Protein AF-A0A8K0RRF6-F1 (afdb_monomer)

Secondary structure (DSSP, 8-state):
---PPPHHHHHHHHHHHHHHHHHHHHHTHHHHHHHHHHHH-TT--EEEE-S-TT-BTTB-SS--HHHHTSPTT----TTSS------B--TTTT-TTS-SS--PBSSHHHHHHHHHHHH--S----EEEE------SS---SS--SS--HHHHHHHHHHTSTT--EEEEE--HHHHHHHHHHHHHHHHHHHHHHHSS--EEEEEEEETTEEEEEEEE-

Radius of gyration: 18.93 Å; Cα contacts (8 Å, |Δi|>4): 267; chains: 1; bounding box: 54×38×49 Å

Sequence (218 aa):
MKQEMSWEESYAYYYDLAQQQRSVISSNADVIAFSYALVHFPFLSKITISSKAHGRLFVPLYHTPMIRAFPTGFVYPGSVHVLQDQKAQFLWKGDKNGPRKKYTIQRRGLCAALRMLAKHGDHKVSEFIIEDYEKFDRDWMLVDVKTPGHTRDDLATLIKRPDFHTLTLKVDRKGYKWGEGKVLVEMRELFCAIFGLPRTWSFRFWTDDRNKNIQWTC

Organism: NCBI:txid61284

Foldseek 3Di:
DFDADDPVRLVVVLVVVVVVVVVCVVVVVVLVVLLVCQQVVQPPAEDEDDPQQCPDFVDGPNPDPVVVPDDTNRGHPPPPDDPPQPFDQPLQPPPPPGDPDGDGDGPVVLQSNLSSLLPDPRGNHQEYEYADDDPDDDDDDPDPCVDDDDSNVSVLSNCPDPSHAYYEYEDEPVCVVPPPVPNVVSVVVSVCVSPVAWDWHFYWYHYPPDTDRDIDTD

pLDDT: mean 73.53, std 16.6, range [38.34, 94.56]

Solvent-accessible surface area (backbone atoms only — not comparable to full-atom values): 12946 Å² total; per-residue (Å²): 131,84,65,65,48,50,70,66,58,20,50,54,56,48,51,53,52,54,52,51,52,51,52,34,60,77,70,39,48,60,57,52,53,50,53,50,44,45,66,73,37,77,81,46,33,69,48,75,47,63,84,53,37,63,57,44,93,99,45,51,69,44,84,41,77,68,65,69,66,54,62,77,47,59,55,78,78,78,80,81,65,69,86,70,60,61,69,47,57,57,97,43,53,83,42,95,89,32,61,92,58,85,50,75,33,66,61,49,70,59,47,48,52,35,45,45,56,44,70,46,80,72,54,55,58,24,35,43,34,39,58,53,69,79,95,66,79,96,76,85,52,101,60,62,70,83,54,93,43,71,62,40,53,20,43,52,48,42,61,68,37,88,74,34,59,35,52,32,49,33,47,54,64,80,55,50,82,80,36,56,71,57,58,50,49,52,52,47,51,49,52,40,69,74,57,77,55,72,50,83,39,50,40,37,44,40,40,91,86,50,88,47,78,50,73,45,71,73

Nearest PDB structures (foldseek):
  4iqe-assembly1_B  TM=4.676E-01  e=3.740E-01  Bacillus anthracis
  6rfq-assembly1_E  TM=4.127E-01  e=3.413E+00  Yarrowia lipolytica

Mean predicted aligned error: 10.11 Å

Structure (mmCIF, N/CA/C/O backbone):
data_AF-A0A8K0RRF6-F1
#
_entry.id   AF-A0A8K0RRF6-F1
#
loop_
_atom_site.group_PDB
_atom_site.id
_atom_site.type_symbol
_atom_site.label_atom_id
_atom_site.label_alt_id
_atom_site.label_comp_id
_atom_site.label_asym_id
_atom_site.label_entity_id
_atom_site.label_seq_id
_atom_site.pdbx_PDB_ins_code
_atom_site.Cartn_x
_atom_site.Cartn_y
_atom_site.Cartn_z
_atom_site.occupancy
_atom_site.B_iso_or_equiv
_atom_site.auth_seq_id
_atom_site.auth_comp_id
_atom_site.auth_asym_id
_atom_site.auth_atom_id
_atom_site.pdbx_PDB_model_num
ATOM 1 N N . MET A 1 1 ? 30.384 -13.660 -14.569 1.00 45.91 1 MET A N 1
ATOM 2 C CA . MET A 1 1 ? 29.957 -12.250 -14.704 1.00 45.91 1 MET A CA 1
ATOM 3 C C . MET A 1 1 ? 28.461 -12.237 -14.953 1.00 45.91 1 MET A C 1
ATOM 5 O O . MET A 1 1 ? 28.032 -12.936 -15.860 1.00 45.91 1 MET A O 1
ATOM 9 N N . LYS A 1 2 ? 27.661 -11.535 -14.138 1.00 54.81 2 LYS A N 1
ATOM 10 C CA . LYS A 1 2 ? 26.260 -11.272 -14.504 1.00 54.81 2 LYS A CA 1
ATOM 11 C C . LYS A 1 2 ? 26.301 -10.252 -15.635 1.00 54.81 2 LYS A C 1
ATOM 13 O O . LYS A 1 2 ? 26.905 -9.203 -15.457 1.00 54.81 2 LYS A O 1
ATOM 18 N N . GLN A 1 3 ? 25.765 -10.615 -16.793 1.00 61.56 3 GLN A N 1
ATOM 19 C CA . GLN A 1 3 ? 25.649 -9.707 -17.924 1.00 61.56 3 GLN A CA 1
ATOM 20 C C . GLN A 1 3 ? 24.724 -8.563 -17.497 1.00 61.56 3 GLN A C 1
ATOM 22 O O . GLN A 1 3 ? 23.583 -8.804 -17.105 1.00 61.56 3 GLN A O 1
ATOM 27 N N . GLU A 1 4 ? 25.262 -7.349 -17.445 1.00 73.88 4 GLU A N 1
ATOM 28 C CA . GLU A 1 4 ? 24.482 -6.145 -17.170 1.00 73.88 4 GLU A CA 1
ATOM 29 C C . GLU A 1 4 ? 23.699 -5.796 -18.438 1.00 73.88 4 GLU A C 1
ATOM 31 O O . GLU A 1 4 ? 24.267 -5.823 -19.531 1.00 73.88 4 GLU A O 1
ATOM 36 N N . MET A 1 5 ? 22.396 -5.524 -18.303 1.00 87.56 5 MET A N 1
ATOM 37 C CA . MET A 1 5 ? 21.615 -4.987 -19.419 1.00 87.56 5 MET A CA 1
ATOM 38 C C . MET A 1 5 ? 22.142 -3.596 -19.751 1.00 87.56 5 MET A C 1
ATOM 40 O O . MET A 1 5 ? 22.464 -2.824 -18.841 1.00 87.56 5 MET A O 1
ATOM 44 N N . SER A 1 6 ? 22.184 -3.246 -21.035 1.00 89.69 6 SER A N 1
ATOM 45 C CA . SER A 1 6 ? 22.529 -1.884 -21.430 1.00 89.69 6 SER A CA 1
ATOM 46 C C . SER A 1 6 ? 21.493 -0.886 -20.891 1.00 89.69 6 SER A C 1
ATOM 48 O O . SER A 1 6 ? 20.377 -1.245 -20.485 1.00 89.69 6 SER A O 1
ATOM 50 N N . TRP A 1 7 ? 21.857 0.397 -20.876 1.00 86.94 7 TRP A N 1
ATOM 51 C CA . TRP A 1 7 ? 20.917 1.456 -20.518 1.00 86.94 7 TRP A CA 1
ATOM 52 C C . TRP A 1 7 ? 19.717 1.481 -21.473 1.00 86.94 7 TRP A C 1
ATOM 54 O O . TRP A 1 7 ? 18.582 1.606 -21.024 1.00 86.94 7 TRP A O 1
ATOM 64 N N . GLU A 1 8 ? 19.954 1.310 -22.772 1.00 89.81 8 GLU A N 1
ATOM 65 C CA . GLU A 1 8 ? 18.930 1.285 -23.817 1.00 89.81 8 GLU A CA 1
ATOM 66 C C . GLU A 1 8 ? 17.977 0.101 -23.634 1.00 89.81 8 GLU A C 1
ATOM 68 O O . GLU A 1 8 ? 16.760 0.282 -23.675 1.00 89.81 8 GLU A O 1
ATOM 73 N N . GLU A 1 9 ? 18.515 -1.093 -23.367 1.00 91.75 9 GLU A N 1
ATOM 74 C CA . GLU A 1 9 ? 17.716 -2.293 -23.096 1.00 91.75 9 GLU A CA 1
ATOM 75 C C . GLU A 1 9 ? 16.877 -2.128 -21.825 1.00 91.75 9 GLU A C 1
ATOM 77 O O . GLU A 1 9 ? 15.682 -2.433 -21.810 1.00 91.75 9 GLU A O 1
ATOM 82 N N . SER A 1 10 ? 17.484 -1.599 -20.757 1.00 90.25 10 SER A N 1
ATOM 83 C CA . SER A 1 10 ? 16.782 -1.325 -19.502 1.00 90.25 10 SER A CA 1
ATOM 84 C C . SER A 1 10 ? 15.693 -0.267 -19.693 1.00 90.25 10 SER A C 1
ATOM 86 O O . SER A 1 10 ? 14.581 -0.418 -19.188 1.00 90.25 10 SER A O 1
ATOM 88 N N . TYR A 1 11 ? 15.968 0.792 -20.453 1.00 88.75 11 TYR A N 1
ATOM 89 C CA . TYR A 1 11 ? 15.003 1.853 -20.719 1.00 88.75 11 TYR A CA 1
ATOM 90 C C . TYR A 1 11 ? 13.825 1.357 -21.566 1.00 88.75 11 TYR A C 1
ATOM 92 O O . TYR A 1 11 ? 12.679 1.664 -21.240 1.00 88.75 11 TYR A O 1
ATOM 100 N N . ALA A 1 12 ? 14.084 0.552 -22.600 1.00 91.00 12 ALA A N 1
ATOM 101 C CA . ALA A 1 12 ? 13.040 -0.061 -23.420 1.00 91.00 12 ALA A CA 1
ATOM 102 C C . ALA A 1 12 ? 12.140 -0.985 -22.584 1.00 91.00 12 ALA A C 1
ATOM 104 O O . ALA A 1 12 ? 10.920 -0.821 -22.578 1.00 91.00 12 ALA A O 1
ATOM 105 N N . TYR A 1 13 ? 12.739 -1.877 -21.787 1.00 92.06 13 TYR A N 1
ATOM 106 C CA . TYR A 1 13 ? 11.995 -2.756 -20.882 1.00 92.06 13 TYR A CA 1
ATOM 107 C C . TYR A 1 13 ? 11.163 -1.964 -19.860 1.00 92.06 13 TYR A C 1
ATOM 109 O O . TYR A 1 13 ? 9.992 -2.262 -19.616 1.00 92.06 13 TYR A O 1
ATOM 117 N N . TYR A 1 14 ? 11.743 -0.912 -19.277 1.00 89.56 14 TYR A N 1
ATOM 118 C CA . TYR A 1 14 ? 11.024 -0.020 -18.374 1.00 89.56 14 TYR A CA 1
ATOM 119 C C . TYR A 1 14 ? 9.838 0.673 -19.060 1.00 89.56 14 TYR A C 1
ATOM 121 O O . TYR A 1 14 ? 8.761 0.787 -18.469 1.00 89.56 14 TYR A O 1
ATOM 129 N N . TYR A 1 15 ? 10.022 1.143 -20.294 1.00 89.06 15 TYR A N 1
ATOM 130 C CA . TYR A 1 15 ? 8.973 1.818 -21.046 1.00 89.06 15 TYR A CA 1
ATOM 131 C C . TYR A 1 15 ? 7.755 0.907 -21.236 1.00 89.06 15 TYR A C 1
ATOM 133 O O . TYR A 1 15 ? 6.624 1.342 -21.001 1.00 89.06 15 TYR A O 1
ATOM 141 N N . ASP A 1 16 ? 7.978 -0.371 -21.548 1.00 91.69 16 ASP A N 1
ATOM 142 C CA . ASP A 1 16 ? 6.913 -1.370 -21.652 1.00 91.69 16 ASP A CA 1
ATOM 143 C C . ASP A 1 16 ? 6.170 -1.560 -20.322 1.00 91.69 16 ASP A C 1
ATOM 145 O O . ASP A 1 16 ? 4.935 -1.541 -20.292 1.00 91.69 16 ASP A O 1
ATOM 149 N N . LEU A 1 17 ? 6.893 -1.656 -19.199 1.00 89.62 17 LEU A N 1
ATOM 150 C CA . LEU A 1 17 ? 6.282 -1.719 -17.864 1.00 89.62 17 LEU A CA 1
ATOM 151 C C . LEU A 1 17 ? 5.426 -0.481 -17.563 1.00 89.62 17 LEU A C 1
ATOM 153 O O . LEU A 1 17 ? 4.326 -0.602 -17.017 1.00 89.62 17 LEU A O 1
ATOM 157 N N . ALA A 1 18 ? 5.891 0.711 -17.942 1.00 86.94 18 ALA A N 1
ATOM 158 C CA . ALA A 1 18 ? 5.146 1.950 -17.739 1.00 86.94 18 ALA A CA 1
ATOM 159 C C . ALA A 1 18 ? 3.833 1.971 -18.544 1.00 86.94 18 ALA A C 1
ATOM 161 O O . ALA A 1 18 ? 2.807 2.439 -18.039 1.00 86.94 18 ALA A O 1
ATOM 162 N N . GLN A 1 19 ? 3.825 1.432 -19.769 1.00 88.12 19 GLN A N 1
ATOM 163 C CA . GLN A 1 19 ? 2.594 1.282 -20.556 1.00 88.12 19 GLN A CA 1
ATOM 164 C C . GLN A 1 19 ? 1.641 0.252 -19.940 1.00 88.12 19 GLN A C 1
ATOM 166 O O . GLN A 1 19 ? 0.443 0.521 -19.813 1.00 88.12 19 GLN A O 1
ATOM 171 N N . GLN A 1 20 ? 2.160 -0.891 -19.482 1.00 90.69 20 GLN A N 1
ATOM 172 C CA . GLN A 1 20 ? 1.360 -1.904 -18.787 1.00 90.69 20 GLN A CA 1
ATOM 173 C C . GLN A 1 20 ? 0.710 -1.330 -17.522 1.00 90.69 20 GLN A C 1
ATOM 175 O O . GLN A 1 20 ? -0.487 -1.520 -17.302 1.00 90.69 20 GLN A O 1
ATOM 180 N N . GLN A 1 21 ? 1.453 -0.548 -16.733 1.00 87.50 21 GLN A N 1
ATOM 181 C CA . GLN A 1 21 ? 0.918 0.128 -15.552 1.00 87.50 21 GLN A CA 1
ATOM 182 C C . GLN A 1 21 ? -0.227 1.088 -15.908 1.00 87.50 21 GLN A C 1
ATOM 184 O O . GLN A 1 21 ? -1.249 1.101 -15.219 1.00 87.50 21 GLN A O 1
ATOM 189 N N . ARG A 1 22 ? -0.104 1.871 -16.991 1.00 85.94 22 ARG A N 1
ATOM 190 C CA . ARG A 1 22 ? -1.200 2.739 -17.464 1.00 85.94 22 ARG A CA 1
ATOM 191 C C . ARG A 1 22 ? -2.440 1.929 -17.835 1.00 85.94 22 ARG A C 1
ATOM 193 O O . ARG A 1 22 ? -3.546 2.324 -17.471 1.00 85.94 22 ARG A O 1
ATOM 200 N N . SER A 1 23 ? -2.266 0.788 -18.501 1.00 89.62 23 SER A N 1
ATOM 201 C CA . SER A 1 23 ? -3.374 -0.106 -18.853 1.00 89.62 23 SER A CA 1
ATOM 202 C C . SER A 1 23 ? -4.078 -0.661 -17.607 1.00 89.62 23 SER A C 1
ATOM 204 O O . SER A 1 23 ? -5.299 -0.532 -17.476 1.00 89.62 23 SER A O 1
ATOM 206 N N . VAL A 1 24 ? -3.312 -1.161 -16.629 1.00 89.25 24 VAL A N 1
ATOM 207 C CA . VAL A 1 24 ? -3.822 -1.633 -15.327 1.00 89.25 24 VAL A CA 1
ATOM 208 C C . VAL A 1 24 ? -4.618 -0.543 -14.606 1.00 89.25 24 VAL A C 1
ATOM 210 O O . VAL A 1 24 ? -5.718 -0.801 -14.120 1.00 89.25 24 VAL A O 1
ATOM 213 N N . ILE A 1 25 ? -4.104 0.689 -14.575 1.00 85.25 25 ILE A N 1
ATOM 214 C CA . ILE A 1 25 ? -4.777 1.808 -13.904 1.00 85.25 25 ILE A CA 1
ATOM 215 C C . ILE A 1 25 ? -6.041 2.232 -14.658 1.00 85.25 25 ILE A C 1
ATOM 217 O O . ILE A 1 25 ? -7.067 2.472 -14.025 1.00 85.25 25 ILE A O 1
ATOM 221 N N . SER A 1 26 ? -5.999 2.308 -15.991 1.00 84.69 26 SER A N 1
ATOM 222 C CA . SER A 1 26 ? -7.154 2.716 -16.806 1.00 84.69 26 SER A CA 1
ATOM 223 C C . SER A 1 26 ? -8.316 1.718 -16.750 1.00 84.69 26 SER A C 1
ATOM 225 O O . SER A 1 26 ? -9.477 2.124 -16.776 1.00 84.69 26 SER A O 1
ATOM 227 N N . SER A 1 27 ? -8.003 0.427 -16.617 1.00 88.19 27 SER A N 1
ATOM 228 C CA . SER A 1 27 ? -8.973 -0.667 -16.493 1.00 88.19 27 SER A CA 1
ATOM 229 C C . SER A 1 27 ? -9.406 -0.946 -15.051 1.00 88.19 27 SER A C 1
ATOM 231 O O . SER A 1 27 ? -10.316 -1.741 -14.830 1.00 88.19 27 SER A O 1
ATOM 233 N N . ASN A 1 28 ? -8.786 -0.293 -14.062 1.00 88.50 28 ASN A N 1
ATOM 234 C CA . ASN A 1 28 ? -8.980 -0.540 -12.628 1.00 88.50 28 ASN A CA 1
ATOM 235 C C . ASN A 1 28 ? -8.629 -1.957 -12.172 1.00 88.50 28 ASN A C 1
ATOM 237 O O . ASN A 1 28 ? -9.081 -2.391 -11.1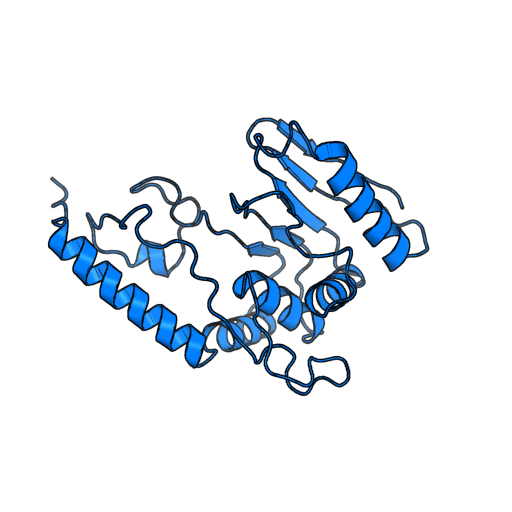08 1.00 88.50 28 ASN A O 1
ATOM 241 N N . ALA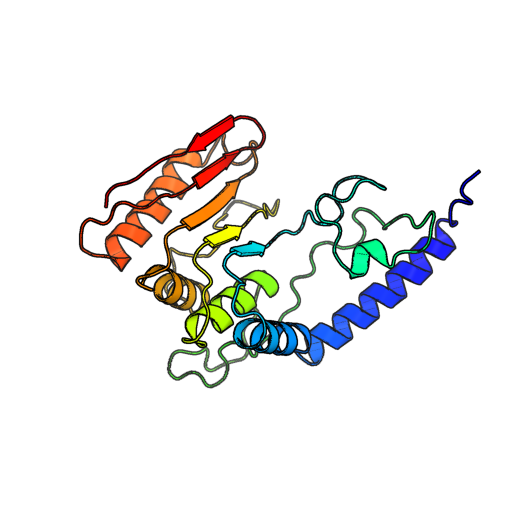 A 1 29 ? -7.813 -2.667 -12.949 1.00 91.62 29 ALA A N 1
ATOM 242 C CA . ALA A 1 29 ? -7.398 -4.023 -12.627 1.00 91.62 29 ALA A CA 1
ATOM 243 C C . ALA A 1 29 ? -6.657 -4.089 -11.281 1.00 91.62 29 ALA A C 1
ATOM 245 O O . ALA A 1 29 ? -6.811 -5.063 -10.551 1.00 91.62 29 ALA A O 1
ATOM 246 N N . ASP A 1 30 ? -5.929 -3.033 -10.905 1.00 90.62 30 ASP A N 1
ATOM 247 C CA . ASP A 1 30 ? -5.275 -2.908 -9.599 1.00 90.62 30 ASP A CA 1
ATOM 248 C C . ASP A 1 30 ? -6.271 -2.929 -8.429 1.00 90.62 30 ASP A C 1
ATOM 250 O O . ASP A 1 30 ? -6.083 -3.660 -7.456 1.00 90.62 30 ASP A O 1
ATOM 254 N N . VAL A 1 31 ? -7.357 -2.160 -8.534 1.00 90.19 31 VAL A N 1
ATOM 255 C CA . VAL A 1 31 ? -8.392 -2.079 -7.491 1.00 90.19 31 VAL A CA 1
ATOM 256 C C . VAL A 1 31 ? -9.200 -3.372 -7.419 1.00 90.19 31 VAL A C 1
ATOM 258 O O . VAL A 1 31 ? -9.475 -3.863 -6.325 1.00 90.19 31 VAL A O 1
ATOM 261 N N . ILE A 1 32 ? -9.549 -3.942 -8.576 1.00 91.88 32 ILE A N 1
ATOM 262 C CA . ILE A 1 32 ? -10.298 -5.202 -8.667 1.00 91.88 32 ILE A CA 1
ATOM 263 C C . ILE A 1 32 ? -9.478 -6.349 -8.070 1.00 91.88 32 ILE A C 1
ATOM 265 O O . ILE A 1 32 ? -9.993 -7.098 -7.243 1.00 91.88 32 ILE A O 1
ATOM 269 N N . ALA A 1 33 ? -8.195 -6.456 -8.428 1.00 93.25 33 ALA A N 1
ATOM 270 C CA . ALA A 1 33 ? -7.307 -7.479 -7.885 1.00 93.25 33 ALA A CA 1
ATOM 271 C C . ALA A 1 33 ? -7.151 -7.348 -6.364 1.00 93.25 33 ALA A C 1
ATOM 273 O O . ALA A 1 33 ? -7.159 -8.352 -5.653 1.00 93.25 33 ALA A O 1
ATOM 274 N N . PHE A 1 34 ? -7.054 -6.119 -5.849 1.00 93.12 34 PHE A N 1
ATOM 275 C CA . PHE A 1 34 ? -6.973 -5.896 -4.410 1.00 93.12 34 PHE A CA 1
ATOM 276 C C . PHE A 1 34 ? -8.271 -6.284 -3.682 1.00 93.12 34 PHE A C 1
ATOM 278 O O . PHE A 1 34 ? -8.216 -6.999 -2.684 1.00 93.12 34 PHE A O 1
ATOM 285 N N . SER A 1 35 ? -9.436 -5.885 -4.202 1.00 91.69 35 SER A N 1
ATOM 286 C CA . SER A 1 35 ? -10.743 -6.302 -3.668 1.00 91.69 35 SER A CA 1
ATOM 287 C C . SER A 1 35 ? -10.890 -7.828 -3.661 1.00 91.69 35 SER A C 1
ATOM 289 O O . SER A 1 35 ? -11.264 -8.416 -2.647 1.00 91.69 35 SER A O 1
ATOM 291 N N . TYR A 1 36 ? -10.498 -8.482 -4.757 1.00 93.50 36 TYR A N 1
ATOM 292 C CA . TYR A 1 36 ? -10.476 -9.938 -4.860 1.00 93.50 36 TYR A CA 1
ATOM 293 C C . TYR A 1 36 ? -9.582 -10.571 -3.783 1.00 93.50 36 TYR A C 1
ATOM 295 O O . TYR A 1 36 ? -9.999 -11.514 -3.110 1.00 93.50 36 TYR A O 1
ATOM 303 N N . ALA A 1 37 ? -8.379 -10.032 -3.572 1.00 92.62 37 ALA A N 1
ATOM 304 C CA . ALA A 1 37 ? -7.441 -10.525 -2.568 1.00 92.62 37 ALA A CA 1
ATOM 305 C C . ALA A 1 37 ? -7.981 -10.409 -1.133 1.00 92.62 37 ALA A C 1
ATOM 307 O O . ALA A 1 37 ? -7.750 -11.316 -0.338 1.00 92.62 37 ALA A O 1
ATOM 308 N N . LEU A 1 38 ? -8.726 -9.345 -0.801 1.00 93.00 38 LEU A N 1
ATOM 309 C CA . LEU A 1 38 ? -9.326 -9.184 0.532 1.00 93.00 38 LEU A CA 1
ATOM 310 C C . LEU A 1 38 ? -10.272 -10.336 0.895 1.00 93.00 38 LEU A C 1
ATOM 312 O O . LEU A 1 38 ? -10.299 -10.748 2.050 1.00 93.00 38 LEU A O 1
ATOM 316 N N . VAL A 1 39 ? -11.003 -10.864 -0.090 1.00 90.94 39 VAL A N 1
ATOM 317 C CA . VAL A 1 39 ? -11.937 -11.984 0.096 1.00 90.94 39 VAL A CA 1
ATOM 318 C C . VAL A 1 39 ? -11.205 -13.330 0.115 1.00 90.94 39 VAL A C 1
ATOM 320 O O . VAL A 1 39 ? -11.552 -14.221 0.883 1.00 90.94 39 VAL A O 1
ATOM 323 N N . HIS A 1 40 ? -10.179 -13.491 -0.723 1.00 92.62 40 HIS A N 1
ATOM 324 C CA . HIS A 1 40 ? -9.546 -14.796 -0.950 1.00 92.62 40 HIS A CA 1
ATOM 325 C C . HIS A 1 40 ? -8.327 -15.069 -0.067 1.00 92.62 40 HIS A C 1
ATOM 327 O O . HIS A 1 40 ? -7.868 -16.209 -0.005 1.00 92.62 40 HIS A O 1
ATOM 333 N N . PHE A 1 41 ? -7.789 -14.060 0.619 1.00 92.88 41 PHE A N 1
ATOM 334 C CA . PHE A 1 41 ? -6.683 -14.219 1.561 1.00 92.88 41 PHE A CA 1
ATOM 335 C C . PHE A 1 41 ? -7.199 -14.091 3.002 1.00 92.88 41 PHE A C 1
ATOM 337 O O . PHE A 1 41 ? -7.061 -13.029 3.611 1.00 92.88 41 PHE A O 1
ATOM 344 N N . PRO A 1 42 ? -7.751 -15.170 3.598 1.00 89.12 42 PRO A N 1
ATOM 345 C CA . PRO A 1 42 ? -8.416 -15.109 4.906 1.00 89.12 42 PRO A CA 1
ATOM 346 C C . PRO A 1 42 ? -7.471 -14.733 6.056 1.00 89.12 42 PRO A C 1
ATOM 348 O O . PRO A 1 42 ? -7.913 -14.258 7.099 1.00 89.12 42 PRO A O 1
ATOM 351 N N . PHE A 1 43 ? -6.163 -14.919 5.859 1.00 94.06 43 PHE A N 1
ATOM 352 C CA . PHE A 1 43 ? -5.118 -14.578 6.825 1.00 94.06 43 PHE A CA 1
ATOM 353 C C . PHE A 1 43 ? -4.453 -13.219 6.558 1.00 94.06 43 PHE A C 1
ATOM 355 O O . PHE A 1 43 ? -3.483 -12.871 7.231 1.00 94.06 43 PHE A O 1
ATOM 362 N N . LEU A 1 44 ? -4.934 -12.442 5.579 1.00 94.56 44 LEU A N 1
ATOM 363 C CA . LEU A 1 44 ? -4.407 -11.106 5.311 1.00 94.56 44 LEU A CA 1
ATOM 364 C C . LEU A 1 44 ? -4.772 -10.158 6.464 1.00 94.56 44 LEU A C 1
ATOM 366 O O . LEU A 1 44 ? -5.883 -9.636 6.538 1.00 94.56 44 LEU A O 1
ATOM 370 N N . SER A 1 45 ? -3.810 -9.928 7.357 1.00 94.44 45 SER A N 1
ATOM 371 C CA . SER A 1 45 ? -3.956 -9.066 8.537 1.00 94.44 45 SER A CA 1
ATOM 372 C C . SER A 1 45 ? -3.252 -7.714 8.405 1.00 94.44 45 SER A C 1
ATOM 374 O O . SER A 1 45 ? -3.589 -6.769 9.118 1.00 94.44 45 SER A O 1
ATOM 376 N N . LYS A 1 46 ? -2.289 -7.598 7.483 1.00 94.12 46 LYS A N 1
ATOM 377 C CA . LYS A 1 46 ? -1.399 -6.440 7.360 1.00 94.12 46 LYS A CA 1
ATOM 378 C C . LYS A 1 46 ? -1.318 -5.928 5.934 1.00 94.12 46 LYS A C 1
ATOM 380 O O . LYS A 1 46 ? -1.066 -6.698 5.011 1.00 94.12 46 LYS A O 1
ATOM 385 N N . ILE A 1 47 ? -1.444 -4.613 5.782 1.00 93.62 47 ILE A N 1
ATOM 386 C CA . ILE A 1 47 ? -1.228 -3.915 4.513 1.00 93.62 47 ILE A CA 1
ATOM 387 C C . ILE A 1 47 ? -0.181 -2.824 4.695 1.00 93.62 47 ILE A C 1
ATOM 389 O O . ILE A 1 47 ? -0.238 -2.048 5.648 1.00 93.62 47 ILE A O 1
ATOM 393 N N . THR A 1 48 ? 0.734 -2.741 3.730 1.00 90.81 48 THR A N 1
ATOM 394 C CA . THR A 1 48 ? 1.753 -1.696 3.649 1.00 90.81 48 THR A CA 1
ATOM 395 C C . THR A 1 48 ? 1.637 -0.958 2.321 1.00 90.81 48 THR A C 1
ATOM 397 O O . THR A 1 48 ? 1.720 -1.572 1.259 1.00 90.81 48 THR A O 1
ATOM 400 N N . ILE A 1 49 ? 1.488 0.364 2.378 1.00 87.75 49 ILE A N 1
ATOM 401 C CA . ILE A 1 49 ? 1.587 1.267 1.230 1.00 87.75 49 ILE A CA 1
ATOM 402 C C . ILE A 1 49 ? 3.007 1.841 1.205 1.00 87.75 49 ILE A C 1
ATOM 404 O O . ILE A 1 49 ? 3.424 2.472 2.179 1.00 87.75 49 ILE A O 1
ATOM 408 N N . SER A 1 50 ? 3.753 1.573 0.127 1.00 82.62 50 SER A N 1
ATOM 409 C CA . SER A 1 50 ? 5.166 1.952 0.002 1.00 82.62 50 SER A CA 1
ATOM 410 C C . SER A 1 50 ? 5.564 2.285 -1.444 1.00 82.62 50 SER A C 1
ATOM 412 O O . SER A 1 50 ? 5.439 1.457 -2.344 1.00 82.62 50 SER A O 1
ATOM 414 N N . SER A 1 51 ? 6.130 3.470 -1.653 1.00 76.50 51 SER A N 1
ATOM 415 C CA . SER A 1 51 ? 6.778 3.964 -2.870 1.00 76.50 51 SER A CA 1
ATOM 416 C C . SER A 1 51 ? 8.244 3.534 -2.936 1.00 76.50 51 SER A C 1
ATOM 418 O O . SER A 1 51 ? 8.920 3.719 -3.945 1.00 76.50 51 SER A O 1
ATOM 420 N N . LYS A 1 52 ? 8.742 2.909 -1.863 1.00 76.88 52 LYS A N 1
ATOM 421 C CA . LYS A 1 52 ? 10.135 2.494 -1.692 1.00 76.88 52 LYS A CA 1
ATOM 422 C C . LYS A 1 52 ? 10.393 1.042 -2.071 1.00 76.88 52 LYS A C 1
ATOM 424 O O . LYS A 1 52 ? 11.456 0.525 -1.739 1.00 76.88 52 LYS A O 1
ATOM 429 N N . ALA A 1 53 ? 9.457 0.369 -2.743 1.00 82.50 53 ALA A N 1
ATOM 430 C CA . ALA A 1 53 ? 9.579 -1.053 -3.076 1.00 82.50 53 ALA A CA 1
ATOM 431 C C . ALA A 1 53 ? 10.926 -1.403 -3.727 1.00 82.50 53 ALA A C 1
ATOM 433 O O . ALA A 1 53 ? 11.569 -2.374 -3.330 1.00 82.50 53 ALA A O 1
ATOM 434 N N . HIS A 1 54 ? 11.397 -0.548 -4.638 1.00 78.75 54 HIS A N 1
ATOM 435 C CA . HIS A 1 54 ? 12.662 -0.723 -5.352 1.00 78.75 54 HIS A CA 1
ATOM 436 C C . HIS A 1 54 ? 13.922 -0.502 -4.505 1.00 78.75 54 HIS A C 1
ATOM 438 O O . HIS A 1 54 ? 14.993 -0.904 -4.940 1.00 78.75 54 HIS A O 1
ATOM 444 N N . GLY A 1 55 ? 13.820 0.076 -3.302 1.00 80.25 55 GLY A N 1
ATOM 445 C CA . GLY A 1 55 ? 14.945 0.230 -2.378 1.00 80.25 55 GLY A CA 1
ATOM 446 C C . GLY A 1 55 ? 16.170 0.903 -3.008 1.00 80.25 55 GLY A C 1
ATOM 447 O O . GLY A 1 55 ? 16.084 2.020 -3.519 1.00 80.25 55 GLY A O 1
ATOM 448 N N . ARG A 1 56 ? 17.321 0.225 -2.934 1.00 78.50 56 ARG A N 1
ATOM 449 C CA . ARG A 1 56 ? 18.551 0.600 -3.649 1.00 78.50 56 ARG A CA 1
ATOM 450 C C . ARG A 1 56 ? 18.680 -0.253 -4.908 1.00 78.50 56 ARG A C 1
ATOM 452 O O . ARG A 1 56 ? 18.093 -1.328 -4.997 1.00 78.50 56 ARG A O 1
ATOM 459 N N . LEU A 1 57 ? 19.493 0.197 -5.862 1.00 75.94 57 LEU A N 1
ATOM 460 C CA . LEU A 1 57 ? 19.776 -0.574 -7.070 1.00 75.94 57 LEU A CA 1
ATOM 461 C C . LEU A 1 57 ? 20.216 -2.006 -6.702 1.00 75.94 57 LEU A C 1
ATOM 463 O O . LEU A 1 57 ? 21.093 -2.186 -5.859 1.00 75.94 57 LEU A O 1
ATOM 467 N N . PHE A 1 58 ? 19.548 -3.002 -7.291 1.00 80.69 58 PHE A N 1
ATOM 468 C CA . PHE A 1 58 ? 19.713 -4.442 -7.024 1.00 80.69 58 PHE A CA 1
ATOM 469 C C . PHE A 1 58 ? 19.425 -4.919 -5.587 1.00 80.69 58 PHE A C 1
ATOM 471 O O . PHE A 1 58 ? 19.579 -6.105 -5.296 1.00 80.69 58 PHE A O 1
ATOM 478 N N . VAL A 1 59 ? 18.964 -4.037 -4.699 1.00 86.06 59 VAL A N 1
ATOM 479 C CA . VAL A 1 59 ? 18.632 -4.338 -3.300 1.00 86.06 59 VAL A CA 1
ATOM 480 C C . VAL A 1 59 ? 17.249 -3.749 -2.988 1.00 86.06 59 VAL A C 1
ATOM 482 O O . VAL A 1 59 ? 17.146 -2.680 -2.369 1.00 86.06 59 VAL A O 1
ATOM 485 N N . PRO A 1 60 ? 16.168 -4.404 -3.455 1.00 86.69 60 PRO A N 1
ATOM 486 C CA . PRO A 1 60 ? 14.814 -3.921 -3.228 1.00 86.69 60 PRO A CA 1
ATOM 487 C C . PRO A 1 60 ? 14.447 -4.001 -1.746 1.00 86.69 60 PRO A C 1
ATOM 489 O O . PRO A 1 60 ? 14.849 -4.924 -1.041 1.00 86.69 60 PRO A O 1
ATOM 492 N N . LEU A 1 61 ? 13.643 -3.045 -1.274 1.00 85.38 61 LEU A N 1
ATOM 493 C CA . LEU A 1 61 ? 13.104 -3.088 0.088 1.00 85.38 61 LEU A CA 1
ATOM 494 C C . LEU A 1 61 ? 12.010 -4.154 0.208 1.00 85.38 61 LEU A C 1
ATOM 496 O O . LEU A 1 61 ? 11.908 -4.838 1.222 1.00 85.38 61 LEU A O 1
ATOM 500 N N . TYR A 1 62 ? 11.213 -4.304 -0.852 1.00 88.19 62 TYR A N 1
ATOM 501 C CA . TYR A 1 62 ? 10.185 -5.329 -0.955 1.00 88.19 62 TYR A CA 1
ATOM 502 C C . TYR A 1 62 ? 10.401 -6.141 -2.221 1.00 88.19 62 TYR A C 1
ATOM 504 O O . TYR A 1 62 ? 10.290 -5.627 -3.332 1.00 88.19 62 TYR A O 1
ATOM 512 N N . HIS A 1 63 ? 10.639 -7.439 -2.062 1.00 88.88 63 HIS A N 1
ATOM 513 C CA . HIS A 1 63 ? 10.694 -8.375 -3.180 1.00 88.88 63 HIS A CA 1
ATOM 514 C C . HIS A 1 63 ? 9.277 -8.678 -3.678 1.00 88.88 63 HIS A C 1
ATOM 516 O O . HIS A 1 63 ? 8.760 -9.767 -3.443 1.00 88.88 63 HIS A O 1
ATOM 522 N N . THR A 1 64 ? 8.616 -7.719 -4.329 1.00 89.19 64 THR A N 1
ATOM 523 C CA . THR A 1 64 ? 7.287 -7.930 -4.925 1.00 89.19 64 THR A CA 1
ATOM 524 C C . THR A 1 64 ? 7.363 -8.952 -6.069 1.00 89.19 64 THR A C 1
ATOM 526 O O . THR A 1 64 ? 8.437 -9.131 -6.649 1.00 89.19 64 THR A O 1
ATOM 529 N N . PRO A 1 65 ? 6.256 -9.631 -6.438 1.00 89.75 65 PRO A N 1
ATOM 530 C CA . PRO A 1 65 ? 6.246 -10.525 -7.598 1.00 89.75 65 PRO A CA 1
ATOM 531 C C . PRO A 1 65 ? 6.786 -9.865 -8.873 1.00 89.75 65 PRO A C 1
ATOM 533 O O . PRO A 1 65 ? 7.556 -10.486 -9.594 1.00 89.75 65 PRO A O 1
ATOM 536 N N . MET A 1 66 ? 6.453 -8.589 -9.090 1.00 88.94 66 MET A N 1
ATOM 537 C CA . MET A 1 66 ? 6.945 -7.798 -10.218 1.00 88.94 66 MET A CA 1
ATOM 538 C C . MET A 1 66 ? 8.468 -7.589 -10.154 1.00 88.94 66 MET A C 1
ATOM 540 O O . MET A 1 66 ? 9.155 -7.887 -11.123 1.00 88.94 66 MET A O 1
ATOM 544 N N . ILE A 1 67 ? 9.020 -7.194 -8.999 1.00 89.06 67 ILE A N 1
ATOM 545 C CA . ILE A 1 67 ? 10.474 -7.006 -8.835 1.00 89.06 67 ILE A CA 1
ATOM 546 C C . ILE A 1 67 ? 11.242 -8.325 -9.011 1.00 89.06 67 ILE A C 1
ATOM 548 O O . ILE A 1 67 ? 12.332 -8.333 -9.576 1.00 89.06 67 ILE A O 1
ATOM 552 N N . ARG A 1 68 ? 10.687 -9.453 -8.547 1.00 90.56 68 ARG A N 1
ATOM 553 C CA . ARG A 1 68 ? 11.307 -10.779 -8.730 1.00 90.56 68 ARG A CA 1
ATOM 554 C C . ARG A 1 68 ? 11.303 -11.251 -10.185 1.00 90.56 68 ARG A C 1
ATOM 556 O O . ARG A 1 68 ? 12.114 -12.103 -10.524 1.00 90.56 68 ARG A O 1
ATOM 563 N N . ALA A 1 69 ? 10.397 -10.730 -11.009 1.00 92.25 69 ALA A N 1
ATOM 564 C CA . ALA A 1 69 ? 10.287 -11.067 -12.425 1.00 92.25 69 ALA A CA 1
ATOM 565 C C . ALA A 1 69 ? 11.221 -10.234 -13.320 1.00 92.25 69 ALA A C 1
ATOM 567 O O . ALA A 1 69 ? 11.260 -10.458 -14.529 1.00 92.25 69 ALA A O 1
ATOM 568 N N . PHE A 1 70 ? 11.962 -9.275 -12.755 1.00 90.50 70 PHE A N 1
ATOM 569 C CA . PHE A 1 70 ? 12.888 -8.463 -13.531 1.00 90.50 70 PHE A CA 1
ATOM 570 C C . PHE A 1 70 ? 14.028 -9.291 -14.132 1.00 90.50 70 PHE A C 1
ATOM 572 O O . PHE A 1 70 ? 14.565 -10.178 -13.459 1.00 90.50 70 PHE A O 1
ATOM 579 N N . PRO A 1 71 ? 14.444 -8.977 -15.373 1.00 91.25 71 PRO A N 1
ATOM 580 C CA . PRO A 1 71 ? 15.610 -9.597 -15.973 1.00 91.25 71 PRO A CA 1
ATOM 581 C C . PRO A 1 71 ? 16.867 -9.383 -15.123 1.00 91.25 71 PRO A C 1
ATOM 583 O O . PRO A 1 71 ? 17.032 -8.371 -14.434 1.00 91.25 71 PRO A O 1
ATOM 586 N N . THR A 1 72 ? 17.791 -10.341 -15.193 1.00 87.50 72 THR A N 1
ATOM 587 C CA . THR A 1 72 ? 19.098 -10.188 -14.544 1.00 87.50 72 THR A CA 1
ATOM 588 C C . THR A 1 72 ? 19.831 -8.993 -15.151 1.00 87.50 72 THR A C 1
ATOM 590 O O . THR A 1 72 ? 19.908 -8.882 -16.367 1.00 87.50 72 THR A O 1
ATOM 593 N N . GLY A 1 73 ? 20.372 -8.111 -14.306 1.00 87.56 73 GLY A N 1
ATOM 594 C CA . GLY A 1 73 ? 21.115 -6.930 -14.759 1.00 87.56 73 GLY A CA 1
ATOM 595 C C . GLY A 1 73 ? 20.243 -5.727 -15.129 1.00 87.56 73 GLY A C 1
ATOM 596 O O . GLY A 1 73 ? 20.799 -4.697 -15.489 1.00 87.56 73 GLY A O 1
ATOM 597 N N . PHE A 1 74 ? 18.913 -5.820 -15.004 1.00 89.56 74 PHE A N 1
ATOM 598 C CA . PHE A 1 74 ? 18.006 -4.701 -15.260 1.00 89.56 74 PHE A CA 1
ATOM 599 C C . PHE A 1 74 ? 18.264 -3.520 -14.312 1.00 89.56 74 PHE A C 1
ATOM 601 O O . PHE A 1 74 ? 18.161 -3.652 -13.086 1.00 89.56 74 PHE A O 1
ATOM 608 N N . VAL A 1 75 ? 18.540 -2.346 -14.885 1.00 86.88 75 VAL A N 1
ATOM 609 C CA . VAL A 1 75 ? 18.710 -1.092 -14.145 1.00 86.88 75 VAL A CA 1
ATOM 610 C C . VAL A 1 75 ? 17.427 -0.275 -14.247 1.00 86.88 75 VAL A C 1
ATOM 612 O O . VAL A 1 75 ? 17.124 0.317 -15.279 1.00 86.88 75 VAL A O 1
ATOM 615 N N . TYR A 1 76 ? 16.666 -0.210 -13.153 1.00 82.50 76 TYR A N 1
ATOM 616 C CA . TYR A 1 76 ? 15.468 0.625 -13.108 1.00 82.50 76 TYR A CA 1
ATOM 617 C C . TYR A 1 76 ? 15.865 2.105 -13.264 1.00 82.50 76 TYR A C 1
ATOM 619 O O . TYR A 1 76 ? 16.702 2.576 -12.483 1.00 82.50 76 TYR A O 1
ATOM 627 N N . PRO A 1 77 ? 15.287 2.863 -14.216 1.00 74.88 77 PRO A N 1
ATOM 628 C CA . PRO A 1 77 ? 15.657 4.254 -14.440 1.00 74.88 77 PRO A CA 1
ATOM 629 C C . PRO A 1 77 ? 15.244 5.101 -13.234 1.00 74.88 77 PRO A C 1
ATOM 631 O O . PRO A 1 77 ? 14.088 5.494 -13.063 1.00 74.88 77 PRO A O 1
ATOM 634 N N . GLY A 1 78 ? 16.206 5.362 -12.351 1.00 64.88 78 GLY A N 1
ATOM 635 C CA . GLY A 1 78 ? 16.011 6.236 -11.205 1.00 64.88 78 GLY A CA 1
ATOM 636 C C . GLY A 1 78 ? 15.641 7.638 -11.683 1.00 64.88 78 GLY A C 1
ATOM 637 O O . GLY A 1 78 ? 16.309 8.197 -12.545 1.00 64.88 78 GLY A O 1
ATOM 638 N N . SER A 1 79 ? 14.589 8.218 -11.102 1.00 52.81 79 SER A N 1
ATOM 639 C CA . SER A 1 79 ? 14.168 9.627 -11.235 1.00 52.81 79 SER A CA 1
ATOM 640 C C . SER A 1 79 ? 13.528 10.120 -12.547 1.00 52.81 79 SER A C 1
ATOM 642 O O . SER A 1 79 ? 13.086 11.265 -12.571 1.00 52.81 79 SER A O 1
ATOM 644 N N . VAL A 1 80 ? 13.358 9.300 -13.594 1.00 47.41 80 VAL A N 1
ATOM 645 C CA . VAL A 1 80 ? 12.760 9.787 -14.868 1.00 47.41 80 VAL A CA 1
ATOM 646 C C . VAL A 1 80 ? 11.239 9.989 -14.795 1.00 47.41 80 VAL A C 1
ATOM 648 O O . VAL A 1 80 ? 10.667 10.739 -15.583 1.00 47.41 80 VAL A O 1
ATOM 651 N N . HIS A 1 81 ? 10.570 9.421 -13.793 1.00 45.34 81 HIS A N 1
ATOM 652 C CA . HIS A 1 81 ? 9.164 9.711 -13.550 1.00 45.34 81 HIS A CA 1
ATOM 653 C C . HIS A 1 81 ? 8.980 10.220 -12.130 1.00 45.34 81 HIS A C 1
ATOM 655 O O . HIS A 1 81 ? 8.907 9.462 -11.163 1.00 45.34 81 HIS A O 1
ATOM 661 N N . VAL A 1 82 ? 8.861 11.549 -12.042 1.00 44.59 82 VAL A N 1
ATOM 662 C CA . VAL A 1 82 ? 7.951 12.197 -11.096 1.00 44.59 82 VAL A CA 1
ATOM 663 C C . VAL A 1 82 ? 6.730 11.298 -10.991 1.00 44.59 82 VAL A C 1
ATOM 665 O O . VAL A 1 82 ? 6.200 10.887 -12.025 1.00 44.59 82 VAL A O 1
ATOM 668 N N . LEU A 1 83 ? 6.346 10.960 -9.764 1.00 46.12 83 LEU A N 1
ATOM 669 C CA . LEU A 1 83 ? 5.083 10.327 -9.417 1.00 46.12 83 LEU A CA 1
ATOM 670 C C . LEU A 1 83 ? 3.981 11.135 -10.105 1.00 46.12 83 LEU A C 1
ATOM 672 O O . LEU A 1 83 ? 3.488 12.121 -9.570 1.00 46.12 83 LEU A O 1
ATOM 676 N N . GLN A 1 84 ? 3.683 10.821 -11.365 1.00 48.75 84 GLN A N 1
ATOM 677 C CA . GLN A 1 84 ? 2.607 11.467 -12.079 1.00 48.75 84 GLN A CA 1
ATOM 678 C C . GLN A 1 84 ? 1.386 10.861 -11.435 1.00 48.75 84 GLN A C 1
ATOM 680 O O . GLN A 1 84 ? 1.013 9.733 -11.762 1.00 48.75 84 GLN A O 1
ATOM 685 N N . ASP A 1 85 ? 0.845 11.586 -10.456 1.00 53.09 85 ASP A N 1
ATOM 686 C CA . ASP A 1 85 ? -0.465 11.342 -9.887 1.00 53.09 85 ASP A CA 1
ATOM 687 C C . ASP A 1 85 ? -1.399 10.985 -11.039 1.00 53.09 85 ASP A C 1
ATOM 689 O O . ASP A 1 85 ? -1.789 11.828 -11.857 1.00 53.09 85 ASP A O 1
ATOM 693 N N . GLN A 1 86 ? -1.698 9.695 -11.160 1.00 56.69 86 GLN A N 1
ATOM 694 C CA . GLN A 1 86 ? -2.584 9.239 -12.205 1.00 56.69 86 GLN A CA 1
ATOM 695 C C . GLN A 1 86 ? -3.987 9.607 -11.761 1.00 56.69 86 GLN A C 1
ATOM 697 O O . GLN A 1 86 ? -4.546 9.014 -10.836 1.00 56.69 86 GLN A O 1
ATOM 702 N N . LYS A 1 87 ? -4.527 10.640 -12.413 1.00 58.66 87 LYS A N 1
ATOM 703 C CA . LYS A 1 87 ? -5.839 11.206 -12.113 1.00 58.66 87 LYS A CA 1
ATOM 704 C C . LYS A 1 87 ? -6.920 10.157 -12.368 1.00 58.66 87 LYS A C 1
ATOM 706 O O . LYS A 1 87 ? -7.432 10.027 -13.475 1.00 58.66 87 LYS A O 1
ATOM 711 N N . ALA A 1 88 ? -7.286 9.418 -11.332 1.00 57.31 88 ALA A N 1
ATOM 712 C CA . ALA A 1 88 ? -8.406 8.492 -11.369 1.00 57.31 88 ALA A CA 1
ATOM 713 C C . ALA A 1 88 ? -9.673 9.177 -10.852 1.00 57.31 88 ALA A C 1
ATOM 715 O O . ALA A 1 88 ? -9.623 9.857 -9.837 1.00 57.31 88 ALA A O 1
ATOM 716 N N . GLN A 1 89 ? -10.804 8.999 -11.540 1.00 64.56 89 GLN A N 1
ATOM 717 C CA . GLN A 1 89 ? -12.052 9.735 -11.264 1.00 64.56 89 GLN A CA 1
ATOM 718 C C . GLN A 1 89 ? -13.193 8.841 -10.738 1.00 64.56 89 GLN A C 1
ATOM 720 O O . GLN A 1 89 ? -14.348 9.265 -10.755 1.00 64.56 89 GLN A O 1
ATOM 725 N N . PHE A 1 90 ? -12.919 7.590 -10.336 1.00 70.88 90 PHE A N 1
ATOM 726 C CA . PHE A 1 90 ? -13.979 6.581 -10.156 1.00 70.88 90 PHE A CA 1
ATOM 727 C C . PHE A 1 90 ? -14.172 6.016 -8.742 1.00 70.88 90 PHE A C 1
ATOM 729 O O . PHE A 1 90 ? -15.267 5.527 -8.493 1.00 70.88 90 PHE A O 1
ATOM 736 N N . LEU A 1 91 ? -13.188 6.053 -7.828 1.00 77.81 91 LEU A N 1
ATOM 737 C CA . LEU A 1 91 ? -13.270 5.293 -6.556 1.00 77.81 91 LEU A CA 1
ATOM 738 C C . LEU A 1 91 ? -14.532 5.603 -5.731 1.00 77.81 91 LEU A C 1
ATOM 740 O O . LEU A 1 91 ? -15.095 4.714 -5.089 1.00 77.81 91 LEU A O 1
ATOM 744 N N . TRP A 1 92 ? -14.990 6.854 -5.778 1.00 80.81 92 TRP A N 1
ATOM 745 C CA . TRP A 1 92 ? -16.184 7.330 -5.074 1.00 80.81 92 TRP A CA 1
ATOM 746 C C . TRP A 1 92 ? -17.309 7.759 -6.021 1.00 80.81 92 TRP A C 1
ATOM 748 O O . TRP A 1 92 ? -18.323 8.289 -5.572 1.00 80.81 92 TRP A O 1
ATOM 758 N N . LYS A 1 93 ? -17.164 7.541 -7.334 1.00 76.19 93 LYS A N 1
ATOM 759 C CA . LYS A 1 93 ? -18.185 7.928 -8.314 1.00 76.19 93 LYS A CA 1
ATOM 760 C C . LYS A 1 93 ? -19.484 7.170 -8.028 1.00 76.19 93 LYS A C 1
ATOM 762 O O . LYS A 1 93 ? -19.489 5.946 -7.978 1.00 76.19 93 LYS A O 1
ATOM 767 N N . GLY A 1 94 ? -20.583 7.907 -7.877 1.00 74.06 94 GLY A N 1
ATOM 768 C CA . GLY A 1 94 ? -21.905 7.334 -7.606 1.00 74.06 94 GLY A CA 1
ATOM 769 C C . GLY A 1 94 ? -22.159 6.958 -6.143 1.00 74.06 94 GLY A C 1
ATOM 770 O O . GLY A 1 94 ? -23.267 6.532 -5.829 1.00 74.06 94 GLY A O 1
ATOM 771 N N . ASP A 1 95 ? -21.191 7.141 -5.236 1.00 75.88 95 ASP A N 1
ATOM 772 C CA . ASP A 1 95 ? -21.484 7.073 -3.801 1.00 75.88 95 ASP A CA 1
ATOM 773 C C . ASP A 1 95 ? -22.402 8.246 -3.415 1.00 75.88 95 ASP A C 1
ATOM 775 O O . ASP A 1 95 ? -22.256 9.346 -3.954 1.00 75.88 95 ASP A O 1
ATOM 779 N N . LYS A 1 96 ? -23.333 8.041 -2.473 1.00 75.00 96 LYS A N 1
ATOM 780 C CA . LYS A 1 96 ? -24.277 9.092 -2.031 1.00 75.00 96 LYS A CA 1
ATOM 781 C C . LYS A 1 96 ? -23.536 10.331 -1.530 1.00 75.00 96 LYS A C 1
ATOM 783 O O . LYS A 1 96 ? -23.931 11.456 -1.822 1.00 75.00 96 LYS A O 1
ATOM 788 N N . ASN A 1 97 ? -22.437 10.083 -0.824 1.00 68.62 97 ASN A N 1
ATOM 789 C CA . ASN A 1 97 ? -21.537 11.106 -0.309 1.00 68.62 97 ASN A CA 1
ATOM 790 C C . ASN A 1 97 ? -20.343 11.342 -1.233 1.00 68.62 97 ASN A C 1
ATOM 792 O O . ASN A 1 97 ? -19.439 12.058 -0.843 1.00 68.62 97 ASN A O 1
ATOM 796 N N . GLY A 1 98 ? -20.302 10.716 -2.410 1.00 67.94 98 GLY A N 1
ATOM 797 C CA . GLY A 1 98 ? -19.205 10.809 -3.360 1.00 67.94 98 GLY A CA 1
ATOM 798 C C . GLY A 1 98 ? -19.212 12.112 -4.164 1.00 67.94 98 GLY A C 1
ATOM 799 O O . GLY A 1 98 ? -20.178 12.881 -4.153 1.00 67.94 98 GLY A O 1
ATOM 800 N N . PRO A 1 99 ? -18.143 12.369 -4.923 1.00 69.31 99 PRO A N 1
ATOM 801 C CA . PRO A 1 99 ? -18.025 13.572 -5.722 1.00 69.31 99 PRO A CA 1
ATOM 802 C C . PRO A 1 99 ? -18.979 13.499 -6.918 1.00 69.31 99 PRO A C 1
ATOM 804 O O . PRO A 1 99 ? -18.977 12.550 -7.705 1.00 69.31 99 PRO A O 1
ATOM 807 N N . ARG A 1 100 ? -19.800 14.545 -7.066 1.00 63.03 100 ARG A N 1
ATOM 808 C CA . ARG A 1 100 ? -20.810 14.660 -8.135 1.00 63.03 100 ARG A CA 1
ATOM 809 C C . ARG A 1 100 ? -20.207 14.945 -9.514 1.00 63.03 100 ARG A C 1
ATOM 811 O O . ARG A 1 100 ? -20.855 14.711 -10.529 1.00 63.03 100 ARG A O 1
ATOM 818 N N . LYS A 1 101 ? -18.981 15.474 -9.557 1.00 67.06 101 LYS A N 1
ATOM 819 C CA . LYS A 1 101 ? -18.219 15.766 -10.779 1.00 67.06 101 LYS A CA 1
ATOM 820 C C . LYS A 1 101 ? -16.917 14.970 -10.792 1.00 67.06 101 LYS A C 1
ATOM 822 O O . LYS A 1 101 ? -16.470 14.463 -9.767 1.00 67.06 101 LYS A O 1
ATOM 827 N N . LYS A 1 102 ? -16.299 14.897 -11.972 1.00 65.31 102 LYS A N 1
ATOM 828 C CA . LYS A 1 102 ? -14.942 14.372 -12.152 1.00 65.31 102 LYS A CA 1
ATOM 829 C C . LYS A 1 102 ? -13.979 15.088 -11.196 1.00 65.31 102 LYS A C 1
ATOM 831 O O . LYS A 1 102 ? -13.955 16.313 -11.156 1.00 65.31 102 LYS A O 1
ATOM 836 N N . TYR A 1 103 ? -13.194 14.318 -10.454 1.00 66.69 103 TYR A N 1
ATOM 837 C CA . TYR A 1 103 ? -12.260 14.799 -9.438 1.00 66.69 103 TYR A CA 1
ATOM 838 C C . TYR A 1 103 ? -10.954 14.009 -9.549 1.00 66.69 103 TYR A C 1
ATOM 840 O O . TYR A 1 103 ? -10.951 12.877 -10.029 1.00 66.69 103 TYR A O 1
ATOM 848 N N . THR A 1 104 ? -9.838 14.614 -9.160 1.00 68.25 104 THR A N 1
ATOM 849 C CA . THR A 1 104 ? -8.522 13.972 -9.254 1.00 68.25 104 THR A CA 1
ATOM 850 C C . THR A 1 104 ? -8.207 13.250 -7.954 1.00 68.25 104 THR A C 1
ATOM 852 O O . THR A 1 104 ? -8.315 13.845 -6.887 1.00 68.25 104 THR A O 1
ATOM 855 N N . ILE A 1 105 ? -7.792 11.988 -8.049 1.00 71.31 105 ILE A N 1
ATOM 856 C CA . ILE A 1 105 ? -7.258 11.234 -6.915 1.00 71.31 105 ILE A CA 1
ATOM 857 C C . ILE A 1 105 ? -5.740 11.285 -6.978 1.00 71.31 105 ILE A C 1
ATOM 859 O O . ILE A 1 105 ? -5.145 10.784 -7.931 1.00 71.31 105 ILE A O 1
ATOM 863 N N . GLN A 1 106 ? -5.138 11.870 -5.950 1.00 71.44 106 GLN A N 1
ATOM 864 C CA . GLN A 1 106 ? -3.711 11.736 -5.682 1.00 71.44 106 GLN A CA 1
ATOM 865 C C . GLN A 1 106 ? -3.467 10.468 -4.869 1.00 71.44 106 GLN A C 1
ATOM 867 O O . GLN A 1 106 ? -4.367 9.998 -4.164 1.00 71.44 106 GLN A O 1
ATOM 872 N N . ARG A 1 107 ? -2.264 9.890 -4.974 1.00 75.94 107 ARG A N 1
ATOM 873 C CA . ARG A 1 107 ? -1.892 8.691 -4.191 1.00 75.94 107 ARG A CA 1
ATOM 874 C C . ARG A 1 107 ? -2.920 7.557 -4.336 1.00 75.94 107 ARG A C 1
ATOM 876 O O . ARG A 1 107 ? -3.396 6.981 -3.356 1.00 75.94 107 ARG A O 1
ATOM 883 N N . ARG A 1 108 ? -3.276 7.231 -5.585 1.00 81.56 108 ARG A N 1
ATOM 884 C CA . ARG A 1 108 ? -4.300 6.234 -5.955 1.00 81.56 108 ARG A CA 1
ATOM 885 C C . ARG A 1 108 ? -4.249 4.953 -5.118 1.00 81.56 108 ARG A C 1
ATOM 887 O O . ARG A 1 108 ? -5.298 4.516 -4.661 1.00 81.56 108 ARG A O 1
ATOM 894 N N . GLY A 1 109 ? -3.065 4.366 -4.927 1.00 83.81 109 GLY A N 1
ATOM 895 C CA . GLY A 1 109 ? -2.904 3.111 -4.184 1.00 83.81 109 GLY A CA 1
ATOM 896 C C . GLY A 1 109 ? -3.388 3.203 -2.734 1.00 83.81 109 GLY A C 1
ATOM 897 O O . GLY A 1 109 ? -4.100 2.317 -2.272 1.00 83.81 109 GLY A O 1
ATOM 898 N N . LEU A 1 110 ? -3.091 4.311 -2.046 1.00 85.19 110 LEU A N 1
ATOM 899 C CA . LEU A 1 110 ? -3.573 4.574 -0.687 1.00 85.19 110 LEU A CA 1
ATOM 900 C C . LEU A 1 110 ? -5.096 4.735 -0.660 1.00 85.19 110 LEU A C 1
ATOM 902 O O . LEU A 1 110 ? -5.780 4.068 0.113 1.00 85.19 110 LEU A O 1
ATOM 906 N N . CYS A 1 111 ? -5.620 5.601 -1.530 1.00 84.56 111 CYS A N 1
ATOM 907 C CA . CYS A 1 111 ? -7.051 5.882 -1.608 1.00 84.56 111 CYS A CA 1
ATOM 908 C C . CYS A 1 111 ? -7.861 4.623 -1.942 1.00 84.56 111 CYS A C 1
ATOM 910 O O . CYS A 1 111 ? -8.879 4.357 -1.310 1.00 84.56 111 CYS A O 1
ATOM 912 N N . ALA A 1 112 ? -7.398 3.827 -2.908 1.00 87.38 112 ALA A N 1
ATOM 913 C CA . ALA A 1 112 ? -8.041 2.578 -3.294 1.00 87.38 112 ALA A CA 1
ATOM 914 C C . ALA A 1 112 ? -8.016 1.557 -2.155 1.00 87.38 112 ALA A C 1
ATOM 916 O O . ALA A 1 112 ? -9.046 0.949 -1.872 1.00 87.38 112 ALA A O 1
ATOM 917 N N . ALA A 1 113 ? -6.874 1.398 -1.479 1.00 91.62 113 ALA A N 1
ATOM 918 C CA . ALA A 1 113 ? -6.753 0.460 -0.372 1.00 91.62 113 ALA A CA 1
ATOM 919 C C . ALA A 1 113 ? -7.726 0.804 0.763 1.00 91.62 113 ALA A C 1
ATOM 921 O O . ALA A 1 113 ? -8.522 -0.044 1.159 1.00 91.62 113 ALA A O 1
ATOM 922 N N . LEU A 1 114 ? -7.727 2.059 1.226 1.00 91.06 114 LEU A N 1
ATOM 923 C CA . LEU A 1 114 ? -8.647 2.521 2.269 1.00 91.06 114 LEU A CA 1
ATOM 924 C C . LEU A 1 114 ? -10.106 2.345 1.852 1.00 91.06 114 LEU A C 1
ATOM 926 O O . LEU A 1 114 ? -10.901 1.807 2.618 1.00 91.06 114 LEU A O 1
ATOM 930 N N . ARG A 1 115 ? -10.443 2.724 0.617 1.00 90.62 115 ARG A N 1
ATOM 931 C CA . ARG A 1 115 ? -11.798 2.587 0.086 1.00 90.62 115 ARG A CA 1
ATOM 932 C C . ARG A 1 115 ? -12.277 1.138 0.079 1.00 90.62 115 ARG A C 1
ATOM 934 O O . ARG A 1 115 ? -13.402 0.861 0.494 1.00 90.62 115 ARG A O 1
ATOM 941 N N . MET A 1 116 ? -11.445 0.209 -0.386 1.00 92.12 116 MET A N 1
ATOM 942 C CA . MET A 1 116 ? -11.806 -1.208 -0.395 1.00 92.12 116 MET A CA 1
ATOM 943 C C . MET A 1 116 ? -11.944 -1.751 1.031 1.00 92.12 116 MET A C 1
ATOM 945 O O . MET A 1 116 ? -12.939 -2.401 1.325 1.00 92.12 116 MET A O 1
ATOM 949 N N . LEU A 1 117 ? -11.038 -1.411 1.948 1.00 93.44 117 LEU A N 1
ATOM 950 C CA . LEU A 1 117 ? -11.141 -1.829 3.353 1.00 93.44 117 LEU A CA 1
ATOM 951 C C . LEU A 1 117 ? -12.380 -1.252 4.065 1.00 93.44 117 LEU A C 1
ATOM 953 O O . LEU A 1 117 ? -12.992 -1.906 4.907 1.00 93.44 117 LEU A O 1
ATOM 957 N N . ALA A 1 118 ? -12.782 -0.030 3.716 1.00 90.44 118 ALA A N 1
ATOM 958 C CA . ALA A 1 118 ? -13.970 0.606 4.274 1.00 90.44 118 ALA A CA 1
ATOM 959 C C . ALA A 1 118 ? -15.278 -0.010 3.750 1.00 90.44 118 ALA A C 1
ATOM 961 O O . ALA A 1 118 ? -16.264 -0.075 4.482 1.00 90.44 118 ALA A O 1
ATOM 962 N N . LYS A 1 119 ? -15.312 -0.451 2.484 1.00 88.06 119 LYS A N 1
ATOM 963 C CA . LYS A 1 119 ? -16.519 -1.018 1.853 1.00 88.06 119 LYS A CA 1
ATOM 964 C C . LYS A 1 119 ? -16.643 -2.533 1.998 1.00 88.06 119 LYS A C 1
ATOM 966 O O . LYS A 1 119 ? -17.764 -3.034 2.024 1.00 88.06 119 LYS A O 1
ATOM 971 N N . HIS A 1 120 ? -15.534 -3.258 2.100 1.00 82.06 120 HIS A N 1
ATOM 972 C CA . HIS A 1 120 ? -15.536 -4.705 2.280 1.00 82.06 120 HIS A CA 1
ATOM 973 C C . HIS A 1 120 ? -15.478 -5.039 3.777 1.00 82.06 120 HIS A C 1
ATOM 975 O O . HIS A 1 120 ? -14.424 -5.016 4.405 1.00 82.06 120 HIS A O 1
ATOM 981 N N . GLY A 1 121 ? -16.633 -5.343 4.377 1.00 71.81 121 GLY A N 1
ATOM 982 C CA . GLY A 1 121 ? -16.710 -5.715 5.797 1.00 71.81 121 GLY A CA 1
ATOM 983 C C . GLY A 1 121 ? -15.983 -7.026 6.125 1.00 71.81 121 GLY A C 1
ATOM 984 O O . GLY A 1 121 ? -15.431 -7.170 7.216 1.00 71.81 121 GLY A O 1
ATOM 985 N N . ASP A 1 122 ? -15.916 -7.945 5.164 1.00 82.88 122 ASP A N 1
ATOM 986 C CA . ASP A 1 122 ? -15.380 -9.295 5.337 1.00 82.88 122 ASP A CA 1
ATOM 987 C C . ASP A 1 122 ? -13.881 -9.372 4.998 1.00 82.88 122 ASP A C 1
ATOM 989 O O . ASP A 1 122 ? -13.475 -9.814 3.928 1.00 82.88 122 ASP A O 1
ATOM 993 N N . HIS A 1 123 ? -13.046 -8.847 5.895 1.00 91.94 123 HIS A N 1
ATOM 994 C CA . HIS A 1 123 ? -11.593 -9.023 5.860 1.00 91.94 123 HIS A CA 1
ATOM 995 C C . HIS A 1 123 ? -11.020 -9.022 7.281 1.00 91.94 123 HIS A C 1
ATOM 997 O O . HIS A 1 123 ? -11.624 -8.479 8.210 1.00 91.94 123 HIS A O 1
ATOM 1003 N N . LYS A 1 124 ? -9.812 -9.568 7.461 1.00 92.44 124 LYS A N 1
ATOM 1004 C CA . LYS A 1 124 ? -9.124 -9.650 8.767 1.00 92.44 124 LYS A CA 1
ATOM 1005 C C . LYS A 1 124 ? -7.991 -8.639 8.953 1.00 92.44 124 LYS A C 1
ATOM 1007 O O . LYS A 1 124 ? -7.241 -8.730 9.919 1.00 92.44 124 LYS A O 1
ATOM 1012 N N . VAL A 1 125 ? -7.883 -7.656 8.057 1.00 94.12 125 VAL A N 1
ATOM 1013 C CA . VAL A 1 125 ? -6.889 -6.579 8.170 1.00 94.12 125 VAL A CA 1
ATOM 1014 C C . VAL A 1 125 ? -7.061 -5.817 9.483 1.00 94.12 125 VAL A C 1
ATOM 1016 O O . VAL A 1 125 ? -8.086 -5.168 9.698 1.00 94.12 125 VAL A O 1
ATOM 1019 N N . SER A 1 126 ? -6.027 -5.872 10.319 1.00 91.69 126 SER A N 1
ATOM 1020 C CA . SER A 1 126 ? -5.940 -5.216 11.623 1.00 91.69 126 SER A CA 1
ATOM 1021 C C . SER A 1 126 ? -4.764 -4.237 11.734 1.00 91.69 126 SER A C 1
ATOM 1023 O O . SER A 1 126 ? -4.739 -3.392 12.635 1.00 91.69 126 SER A O 1
ATOM 1025 N N . GLU A 1 127 ? -3.810 -4.319 10.796 1.00 91.81 127 GLU A N 1
ATOM 1026 C CA . GLU A 1 127 ? -2.649 -3.438 10.696 1.00 91.81 127 GLU A CA 1
ATOM 1027 C C . GLU A 1 127 ? -2.585 -2.739 9.325 1.00 91.81 127 GLU A C 1
ATOM 1029 O O . GLU A 1 127 ? -2.555 -3.388 8.276 1.00 91.81 127 GLU A O 1
ATOM 1034 N N . PHE A 1 128 ? -2.490 -1.408 9.328 1.00 90.62 128 PHE A N 1
ATOM 1035 C CA . PHE A 1 128 ? -2.298 -0.594 8.124 1.00 90.62 128 PHE A CA 1
ATOM 1036 C C . PHE A 1 128 ? -1.069 0.310 8.272 1.00 90.62 128 PHE A C 1
ATOM 1038 O O . PHE A 1 128 ? -0.943 1.059 9.243 1.00 90.62 128 PHE A O 1
ATOM 1045 N N . ILE A 1 129 ? -0.140 0.231 7.321 1.00 86.62 129 ILE A N 1
ATOM 1046 C CA . ILE A 1 129 ? 1.154 0.918 7.363 1.00 86.62 129 ILE A CA 1
ATOM 1047 C C . ILE A 1 129 ? 1.294 1.805 6.127 1.00 86.62 129 ILE A C 1
ATOM 1049 O O . ILE A 1 129 ? 1.141 1.337 5.002 1.00 86.62 129 ILE A O 1
ATOM 1053 N N . ILE A 1 130 ? 1.639 3.074 6.330 1.00 83.19 130 ILE A N 1
ATOM 1054 C CA . ILE A 1 130 ? 1.978 4.016 5.262 1.00 83.19 130 ILE A CA 1
ATOM 1055 C C . ILE A 1 130 ? 3.451 4.388 5.423 1.00 83.19 130 ILE A C 1
ATOM 1057 O O . ILE A 1 130 ? 3.832 5.028 6.403 1.00 83.19 130 ILE A O 1
ATOM 1061 N N . GLU A 1 131 ? 4.286 3.954 4.479 1.00 78.00 131 GLU A N 1
ATOM 1062 C CA . GLU A 1 131 ? 5.737 4.195 4.494 1.00 78.00 131 GLU A CA 1
ATOM 1063 C C . GLU A 1 131 ? 6.199 5.347 3.604 1.00 78.00 131 GLU A C 1
ATOM 1065 O O . GLU A 1 131 ? 7.376 5.723 3.623 1.00 78.00 131 GLU A O 1
ATOM 1070 N N . ASP A 1 132 ? 5.283 5.865 2.797 1.00 68.94 132 ASP A N 1
ATOM 1071 C CA . ASP A 1 132 ? 5.558 6.914 1.832 1.00 68.94 132 ASP A CA 1
ATOM 1072 C C . ASP A 1 132 ? 5.841 8.232 2.538 1.00 68.94 132 ASP A C 1
ATOM 1074 O O . ASP A 1 132 ? 5.057 8.691 3.360 1.00 68.94 132 ASP A O 1
ATOM 1078 N N . TYR A 1 133 ? 6.906 8.898 2.118 1.00 60.75 133 TYR A N 1
ATOM 1079 C CA . TYR A 1 133 ? 7.054 10.338 2.243 1.00 60.75 133 TYR A CA 1
ATOM 1080 C C . TYR A 1 133 ? 7.204 10.868 0.825 1.00 60.75 133 TYR A C 1
ATOM 1082 O O . TYR A 1 133 ? 8.132 10.497 0.109 1.00 60.75 133 TYR A O 1
ATOM 1090 N N . GLU A 1 134 ? 6.284 11.702 0.365 1.00 51.00 134 GLU A N 1
ATOM 1091 C CA . GLU A 1 134 ? 6.553 12.454 -0.855 1.00 51.00 134 GLU A CA 1
ATOM 1092 C C . GLU A 1 134 ? 7.230 13.767 -0.474 1.00 51.00 134 GLU A C 1
ATOM 1094 O O . GLU A 1 134 ? 6.761 14.508 0.388 1.00 51.00 134 GLU A O 1
ATOM 1099 N N . LYS A 1 135 ? 8.375 14.040 -1.108 1.00 44.09 135 LYS A N 1
ATOM 1100 C CA . LYS A 1 135 ? 9.024 15.351 -1.083 1.00 44.09 135 LYS A CA 1
ATOM 1101 C C . LYS A 1 135 ? 8.241 16.290 -2.000 1.00 44.09 135 LYS A C 1
ATOM 1103 O O . LYS A 1 135 ? 8.666 16.512 -3.127 1.00 44.09 135 LYS A O 1
ATOM 1108 N N . PHE A 1 136 ? 7.126 16.836 -1.535 1.00 41.91 136 PHE A N 1
ATOM 1109 C CA . PHE A 1 136 ? 6.492 17.982 -2.185 1.00 41.91 136 PHE A CA 1
ATOM 1110 C C . PHE A 1 136 ? 6.054 19.011 -1.140 1.00 41.91 136 PHE A C 1
ATOM 1112 O O . PHE A 1 136 ? 5.912 18.706 0.041 1.00 41.91 136 PHE A O 1
ATOM 1119 N N . ASP A 1 137 ? 6.012 20.261 -1.586 1.00 38.53 137 ASP A N 1
ATOM 1120 C CA . ASP A 1 137 ? 6.038 21.492 -0.801 1.00 38.53 137 ASP A CA 1
ATOM 1121 C C . ASP A 1 137 ? 4.947 21.583 0.290 1.00 38.53 137 ASP A C 1
ATOM 1123 O O . ASP A 1 137 ? 3.863 21.028 0.166 1.00 38.53 137 ASP A O 1
ATOM 1127 N N . ARG A 1 138 ? 5.318 22.285 1.362 1.00 41.34 138 ARG A N 1
ATOM 1128 C CA . ARG A 1 138 ? 4.612 22.826 2.551 1.00 41.34 138 ARG A CA 1
ATOM 1129 C C . ARG A 1 138 ? 3.249 22.341 3.113 1.00 41.34 138 ARG A C 1
ATOM 1131 O O . ARG A 1 138 ? 3.005 22.683 4.267 1.00 41.34 138 ARG A O 1
ATOM 1138 N N . ASP A 1 139 ? 2.446 21.498 2.463 1.00 45.16 139 ASP A N 1
ATOM 1139 C CA . ASP A 1 139 ? 1.100 21.100 2.940 1.00 45.16 139 ASP A CA 1
ATOM 1140 C C . ASP A 1 139 ? 0.941 19.576 3.144 1.00 45.16 139 ASP A C 1
ATOM 1142 O O . ASP A 1 139 ? 0.125 18.890 2.530 1.00 45.16 139 ASP A O 1
ATOM 1146 N N . TRP A 1 140 ? 1.773 19.024 4.031 1.00 47.53 140 TRP A N 1
ATOM 1147 C CA . TRP A 1 140 ? 2.061 17.588 4.147 1.00 47.53 140 TRP A CA 1
ATOM 1148 C C . TRP A 1 140 ? 1.173 1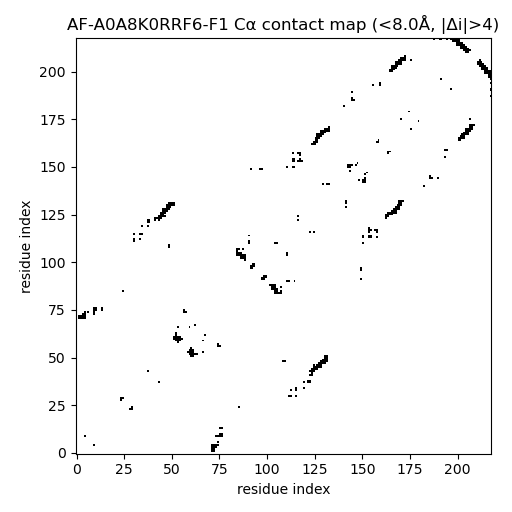6.855 5.161 1.00 47.53 140 TRP A C 1
ATOM 1150 O O . TRP A 1 140 ? 1.565 16.634 6.309 1.00 47.53 140 TRP A O 1
ATOM 1160 N N . MET A 1 141 ? 0.008 16.377 4.730 1.00 50.97 141 MET A N 1
ATOM 1161 C CA . MET A 1 141 ? -0.614 15.233 5.402 1.00 50.97 141 MET A CA 1
ATOM 1162 C C . MET A 1 141 ? -0.731 14.043 4.450 1.00 50.97 141 MET A C 1
ATOM 1164 O O . MET A 1 141 ? -1.242 14.156 3.342 1.00 50.97 141 MET A O 1
ATOM 1168 N N . LEU A 1 142 ? -0.247 12.883 4.914 1.00 56.72 142 LEU A N 1
ATOM 1169 C CA . LEU A 1 142 ? -0.299 11.580 4.227 1.00 56.72 142 LEU A CA 1
ATOM 1170 C C . LEU A 1 142 ? -1.715 11.200 3.766 1.00 56.72 142 LEU A C 1
ATOM 1172 O O . LEU A 1 142 ? -1.882 10.518 2.759 1.00 56.72 142 LEU A O 1
ATOM 1176 N N . VAL A 1 143 ? -2.705 11.668 4.518 1.00 59.28 143 VAL A N 1
ATOM 1177 C CA . VAL A 1 143 ? -4.132 11.721 4.213 1.00 59.28 143 VAL A CA 1
ATOM 1178 C C . VAL A 1 143 ? -4.546 13.131 4.626 1.00 59.28 143 VAL A C 1
ATOM 1180 O O . VAL A 1 143 ? -4.231 13.509 5.753 1.00 59.28 143 VAL A O 1
ATOM 1183 N N . ASP A 1 144 ? -5.203 13.920 3.769 1.00 58.41 144 ASP A N 1
ATOM 1184 C CA . ASP A 1 144 ? -5.811 15.176 4.232 1.00 58.41 144 ASP A CA 1
ATOM 1185 C C . ASP A 1 144 ? -6.908 14.825 5.243 1.00 58.41 144 ASP A C 1
ATOM 1187 O O . ASP A 1 144 ? -8.011 14.411 4.889 1.00 58.41 144 ASP A O 1
ATOM 1191 N N . VAL A 1 145 ? -6.553 14.905 6.523 1.00 55.44 145 VAL A N 1
ATOM 1192 C CA . VAL A 1 145 ? -7.456 14.627 7.639 1.00 55.44 145 VAL A CA 1
ATOM 1193 C C . VAL A 1 145 ? -8.113 15.894 8.164 1.00 55.44 145 VAL A C 1
ATOM 1195 O O . VAL A 1 145 ? -9.000 15.800 9.008 1.00 55.44 145 VAL A O 1
ATOM 1198 N N . LYS A 1 146 ? -7.723 17.072 7.671 1.00 50.62 146 LYS A N 1
ATOM 1199 C CA . LYS A 1 146 ? -8.309 18.349 8.088 1.00 50.62 146 LYS A CA 1
ATOM 1200 C C . LYS A 1 146 ? -9.611 18.588 7.363 1.00 50.62 146 LYS A C 1
ATOM 1202 O O . LYS A 1 146 ? -10.617 18.911 7.992 1.00 50.62 146 LYS A O 1
ATOM 1207 N N . THR A 1 147 ? -9.606 18.347 6.060 1.00 54.72 147 THR A N 1
ATOM 1208 C CA . THR A 1 147 ? -10.786 18.525 5.228 1.00 54.72 147 THR A CA 1
ATOM 1209 C C . THR A 1 147 ? -11.644 17.264 5.279 1.00 54.72 147 THR A C 1
ATOM 1211 O O . THR A 1 147 ? -11.133 16.159 5.077 1.00 54.72 147 T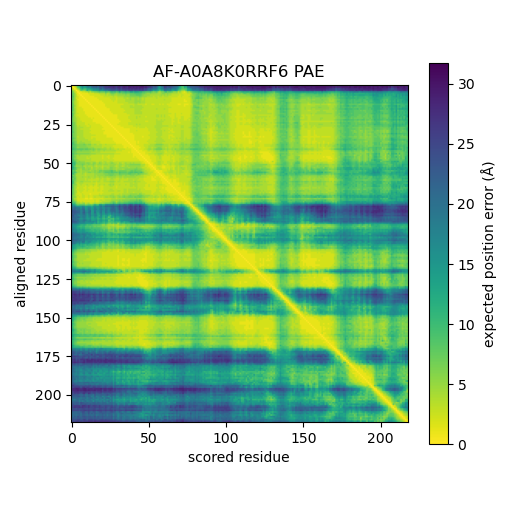HR A O 1
ATOM 1214 N N . PRO A 1 148 ? -12.953 17.369 5.563 1.00 59.56 148 PRO A N 1
ATOM 1215 C CA . PRO A 1 148 ? -13.867 16.266 5.312 1.00 59.56 148 PRO A CA 1
ATOM 1216 C C . PRO A 1 148 ? -13.751 15.819 3.852 1.00 59.56 148 PRO A C 1
ATOM 1218 O O . PRO A 1 148 ? -13.844 16.629 2.930 1.00 59.56 148 PRO A O 1
ATOM 1221 N N . GLY A 1 149 ? -13.511 14.531 3.641 1.00 71.00 149 GLY A N 1
ATOM 1222 C CA . GLY A 1 149 ? -13.239 13.985 2.322 1.00 71.00 149 GLY A CA 1
ATOM 1223 C C . GLY A 1 149 ? -13.255 12.467 2.344 1.00 71.00 149 GLY A C 1
ATOM 1224 O O . GLY A 1 149 ? -13.036 11.842 3.379 1.00 71.00 149 GLY A O 1
ATOM 1225 N N . HIS A 1 150 ? -13.498 11.856 1.189 1.00 79.50 150 HIS A N 1
ATOM 1226 C CA . HIS A 1 150 ? -13.791 10.424 1.131 1.00 79.50 150 HIS A CA 1
ATOM 1227 C C . HIS A 1 150 ? -12.659 9.543 1.676 1.00 79.50 150 HIS A C 1
ATOM 1229 O O . HIS A 1 150 ? -12.930 8.582 2.386 1.00 79.50 150 HIS A O 1
ATOM 1235 N N . THR A 1 151 ? -11.395 9.900 1.423 1.00 79.81 151 THR A N 1
ATOM 1236 C CA . THR A 1 151 ? -10.240 9.173 1.975 1.00 79.81 151 THR A CA 1
ATOM 1237 C C . THR A 1 151 ? -10.208 9.225 3.504 1.00 79.81 151 THR A C 1
ATOM 1239 O O . THR A 1 151 ? -9.892 8.223 4.143 1.00 79.81 151 THR A O 1
ATOM 1242 N N . ARG A 1 152 ? -10.555 10.375 4.100 1.00 78.81 152 ARG A N 1
ATOM 1243 C CA . ARG A 1 152 ? -10.658 10.540 5.557 1.00 78.81 152 ARG A CA 1
ATOM 1244 C C . ARG A 1 152 ? -11.805 9.699 6.116 1.00 78.81 152 ARG A C 1
ATOM 1246 O O . ARG A 1 152 ? -11.620 9.047 7.139 1.00 78.81 152 ARG A O 1
ATOM 1253 N N . ASP A 1 153 ? -12.955 9.684 5.448 1.00 82.50 153 ASP A N 1
ATOM 1254 C CA . ASP A 1 153 ? -14.127 8.912 5.879 1.00 82.50 153 ASP A CA 1
ATOM 1255 C C . ASP A 1 153 ? -13.885 7.398 5.782 1.00 82.50 153 ASP A C 1
ATOM 1257 O O . ASP A 1 153 ? -14.245 6.643 6.690 1.00 82.50 153 ASP A O 1
ATOM 1261 N N . ASP A 1 154 ? -13.227 6.946 4.712 1.00 88.19 154 ASP A N 1
ATOM 1262 C CA . ASP A 1 154 ? -12.830 5.548 4.541 1.00 88.19 154 ASP A CA 1
ATOM 1263 C C . ASP A 1 154 ? -11.800 5.143 5.616 1.00 88.19 154 ASP A C 1
ATOM 1265 O O . ASP A 1 154 ? -11.934 4.088 6.239 1.00 88.19 154 ASP A O 1
ATOM 1269 N N . LEU A 1 155 ? -10.818 6.006 5.912 1.00 85.69 155 LEU A N 1
ATOM 1270 C CA . LEU A 1 155 ? -9.877 5.794 7.016 1.00 85.69 155 LEU A CA 1
ATOM 1271 C C . LEU A 1 155 ? -10.605 5.716 8.365 1.00 85.69 155 LEU A C 1
ATOM 1273 O O . LEU A 1 155 ? -10.364 4.792 9.137 1.00 85.69 155 LEU A O 1
ATOM 1277 N N . ALA A 1 156 ? -11.524 6.640 8.645 1.00 82.62 156 ALA A N 1
ATOM 1278 C CA . ALA A 1 156 ? -12.311 6.619 9.874 1.00 82.62 156 ALA A CA 1
ATOM 1279 C C . ALA A 1 156 ? -13.137 5.331 9.997 1.00 82.62 156 ALA A C 1
ATOM 1281 O O . ALA A 1 156 ? -13.232 4.759 11.081 1.00 82.62 156 ALA A O 1
ATOM 1282 N N . THR A 1 157 ? -13.696 4.846 8.888 1.00 88.12 157 THR A N 1
ATOM 1283 C CA . THR A 1 157 ? -14.432 3.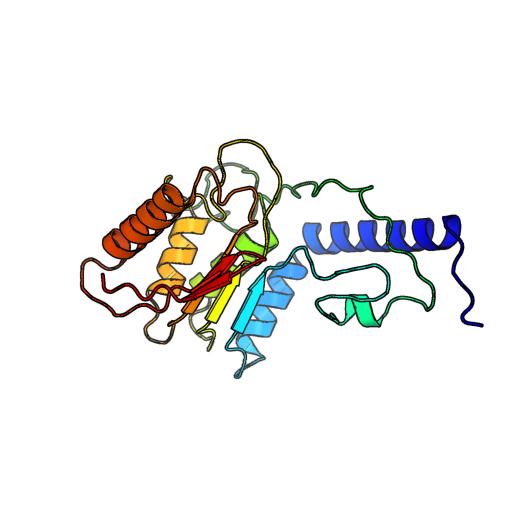577 8.835 1.00 88.12 157 THR A CA 1
ATOM 1284 C C . THR A 1 157 ? -13.527 2.393 9.170 1.00 88.12 157 THR A C 1
ATOM 1286 O O . THR A 1 157 ? -13.902 1.564 9.998 1.00 88.12 157 THR A O 1
ATOM 1289 N N . LEU A 1 158 ? -12.322 2.336 8.591 1.00 88.44 158 LEU A N 1
ATOM 1290 C CA . LEU A 1 158 ? -11.333 1.296 8.885 1.00 88.44 158 LEU A CA 1
ATOM 1291 C C . LEU A 1 158 ? -10.944 1.291 10.368 1.00 88.44 158 LEU A C 1
ATOM 1293 O O . LEU A 1 158 ? -11.000 0.243 11.006 1.00 88.44 158 LEU A O 1
ATOM 1297 N N . ILE A 1 159 ? -10.602 2.455 10.928 1.00 84.19 159 ILE A N 1
ATOM 1298 C CA . ILE A 1 159 ? -10.143 2.546 12.320 1.00 84.19 159 ILE A CA 1
ATOM 1299 C C . ILE A 1 159 ? -11.292 2.230 13.297 1.00 84.19 159 ILE A C 1
ATOM 1301 O O . ILE A 1 159 ? -11.057 1.706 14.378 1.00 84.19 159 ILE A O 1
ATOM 1305 N N . LYS A 1 160 ? -12.557 2.484 12.937 1.00 84.25 160 LYS A N 1
ATOM 1306 C CA . LYS A 1 160 ? -13.712 2.129 13.784 1.00 84.25 160 LYS A CA 1
ATOM 1307 C C . LYS A 1 160 ? -13.977 0.626 13.899 1.00 84.25 160 LYS A C 1
ATOM 1309 O O . LYS A 1 160 ? -14.769 0.229 14.757 1.00 84.25 160 LYS A O 1
ATOM 1314 N N . ARG A 1 161 ? -13.349 -0.214 13.071 1.00 86.12 161 ARG A N 1
ATOM 1315 C CA . ARG A 1 161 ? -13.530 -1.669 13.139 1.00 86.12 161 ARG A CA 1
ATOM 1316 C C . ARG A 1 161 ? -13.014 -2.207 14.482 1.00 86.12 161 ARG A C 1
ATOM 1318 O O . ARG A 1 161 ? -11.935 -1.809 14.912 1.00 86.12 161 ARG A O 1
ATOM 1325 N N . PRO A 1 162 ? -13.740 -3.129 15.136 1.00 83.88 162 PRO A N 1
ATOM 1326 C CA . PRO A 1 162 ? -13.366 -3.639 16.457 1.00 83.88 162 PRO A CA 1
ATOM 1327 C C . PRO A 1 162 ? -12.015 -4.366 16.460 1.00 83.88 162 PRO A C 1
ATOM 1329 O O . PRO A 1 162 ? -11.254 -4.216 17.409 1.00 83.88 162 PRO A O 1
ATOM 1332 N N . ASP A 1 163 ? -11.701 -5.084 15.380 1.00 85.00 163 ASP A N 1
ATOM 1333 C CA . ASP A 1 163 ? -10.470 -5.875 15.260 1.00 85.00 163 ASP A CA 1
ATOM 1334 C C . ASP A 1 163 ? -9.271 -5.055 14.748 1.00 85.00 163 ASP A C 1
ATOM 1336 O O . ASP A 1 163 ? -8.158 -5.572 14.656 1.00 85.00 163 ASP A O 1
ATOM 1340 N N . PHE A 1 164 ? -9.470 -3.784 14.379 1.00 87.12 164 PHE A N 1
ATOM 1341 C CA . PHE A 1 164 ? -8.395 -2.927 13.886 1.00 87.12 164 PHE A CA 1
ATOM 1342 C C . PHE A 1 164 ? -7.657 -2.267 15.052 1.00 87.12 164 PHE A C 1
ATOM 1344 O O . PHE A 1 164 ? -8.261 -1.561 15.854 1.00 87.12 164 PHE A O 1
ATOM 1351 N N . HIS A 1 165 ? -6.339 -2.465 15.137 1.00 82.31 165 HIS A N 1
ATOM 1352 C CA . HIS A 1 165 ? -5.561 -2.052 16.313 1.00 82.31 165 HIS A CA 1
ATOM 1353 C C . HIS A 1 165 ? -4.270 -1.298 15.986 1.00 82.31 165 HIS A C 1
ATOM 1355 O O . HIS A 1 165 ? -3.590 -0.811 16.894 1.00 82.31 165 HIS A O 1
ATOM 1361 N N . THR A 1 166 ? -3.870 -1.201 14.714 1.00 83.62 166 THR A N 1
ATOM 1362 C CA . THR A 1 166 ? -2.591 -0.571 14.366 1.00 83.62 166 THR A CA 1
ATOM 1363 C C . THR A 1 166 ? -2.664 0.231 13.077 1.00 83.62 166 THR A C 1
ATOM 1365 O O . THR A 1 166 ? -2.781 -0.316 11.984 1.00 83.62 166 THR A O 1
ATOM 1368 N N . LEU A 1 167 ? -2.455 1.540 13.215 1.00 83.12 167 LEU A N 1
ATOM 1369 C CA . LEU A 1 167 ? -2.102 2.439 12.123 1.00 83.12 167 LEU A CA 1
ATOM 1370 C C . LEU A 1 167 ? -0.655 2.901 12.325 1.00 83.12 167 LEU A C 1
ATOM 1372 O O . LEU A 1 167 ? -0.291 3.384 13.398 1.00 83.12 167 LEU A O 1
ATOM 1376 N N . THR A 1 168 ? 0.183 2.728 11.306 1.00 77.75 168 THR A N 1
ATOM 1377 C CA . THR A 1 168 ? 1.584 3.167 11.327 1.00 77.75 168 THR A CA 1
ATOM 1378 C C . THR A 1 168 ? 1.824 4.184 10.226 1.00 77.75 168 THR A C 1
ATOM 1380 O O . THR A 1 168 ? 1.577 3.889 9.058 1.00 77.75 168 THR A O 1
ATOM 1383 N N . LEU A 1 169 ? 2.356 5.350 10.589 1.00 74.50 169 LEU A N 1
ATOM 1384 C CA . LEU A 1 169 ? 2.784 6.379 9.641 1.00 74.50 169 LEU A CA 1
ATOM 1385 C C . LEU A 1 169 ? 4.300 6.561 9.765 1.00 74.50 169 LEU A C 1
ATOM 1387 O O . LEU A 1 169 ? 4.801 6.875 10.848 1.00 74.50 169 LEU A O 1
ATOM 1391 N N . LYS A 1 170 ? 5.041 6.347 8.673 1.00 68.88 170 LYS A N 1
ATOM 1392 C CA . LYS A 1 170 ? 6.480 6.646 8.621 1.00 68.88 170 LYS A CA 1
ATOM 1393 C C . LYS A 1 170 ? 6.704 8.030 8.013 1.00 68.88 170 LYS A C 1
ATOM 1395 O O . LYS A 1 170 ? 6.086 8.365 7.008 1.00 68.88 170 LYS A O 1
ATOM 1400 N N . VAL A 1 171 ? 7.591 8.824 8.609 1.00 58.31 171 VAL A N 1
ATOM 1401 C CA . VAL A 1 171 ? 7.875 10.210 8.199 1.00 58.31 171 VAL A CA 1
ATOM 1402 C C . VAL A 1 171 ? 9.388 10.429 8.084 1.00 58.31 171 VAL A C 1
ATOM 1404 O O . VAL A 1 171 ? 10.153 9.970 8.929 1.00 58.31 171 VAL A O 1
ATOM 1407 N N . ASP A 1 172 ? 9.830 11.139 7.039 1.00 52.47 172 ASP A N 1
ATOM 1408 C CA . ASP A 1 172 ? 11.247 11.491 6.832 1.00 52.47 172 ASP A CA 1
ATOM 1409 C C . ASP A 1 172 ? 11.724 12.526 7.877 1.00 52.47 172 ASP A C 1
ATOM 1411 O O . ASP A 1 172 ? 11.049 13.513 8.198 1.00 52.47 172 ASP A O 1
ATOM 1415 N N . ARG A 1 173 ? 12.956 12.331 8.352 1.00 46.19 173 ARG A N 1
ATOM 1416 C CA . ARG A 1 173 ? 13.732 13.206 9.240 1.00 46.19 173 ARG A CA 1
ATOM 1417 C C . ARG A 1 173 ? 13.830 14.669 8.770 1.00 46.19 173 ARG A C 1
ATOM 1419 O O . ARG A 1 173 ? 14.047 15.559 9.589 1.00 46.19 173 ARG A O 1
ATOM 1426 N N 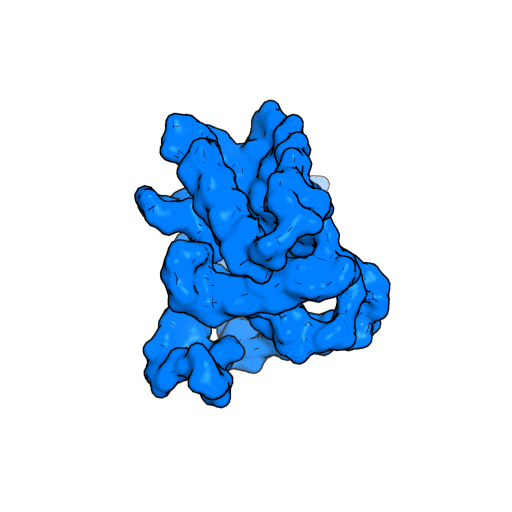. LYS A 1 174 ? 13.684 14.983 7.478 1.00 49.06 174 LYS A N 1
ATOM 1427 C CA . LYS A 1 174 ? 13.636 16.396 7.028 1.00 49.06 174 LYS A CA 1
ATOM 1428 C C . LYS A 1 174 ? 12.302 17.094 7.341 1.00 49.06 174 LYS A C 1
ATOM 1430 O O . LYS A 1 174 ? 12.323 18.289 7.629 1.00 49.06 174 LYS A O 1
ATOM 1435 N N . GLY A 1 175 ? 11.185 16.361 7.383 1.00 49.81 175 GLY A N 1
ATOM 1436 C CA . GLY A 1 175 ? 9.896 16.854 7.902 1.00 49.81 175 GLY A CA 1
ATOM 1437 C C . GLY A 1 175 ? 9.857 16.939 9.437 1.00 49.81 175 GLY A C 1
ATOM 1438 O O . GLY A 1 175 ? 9.133 17.750 10.010 1.00 49.81 175 GLY A O 1
ATOM 1439 N N . TYR A 1 176 ? 10.714 16.163 10.107 1.00 45.75 176 TYR A N 1
ATOM 1440 C CA . TYR A 1 176 ? 10.864 16.111 11.568 1.00 45.75 176 TYR A CA 1
ATOM 1441 C C . TYR A 1 176 ? 11.237 17.455 12.210 1.00 45.75 176 TYR A C 1
ATOM 1443 O O . TYR A 1 176 ? 10.746 17.776 13.286 1.00 45.75 176 TYR A O 1
ATOM 1451 N N . LYS A 1 177 ? 12.075 18.275 11.554 1.00 46.28 177 LYS A N 1
ATOM 1452 C CA . LYS A 1 177 ? 12.539 19.554 12.127 1.00 46.28 177 LYS A CA 1
ATOM 1453 C C . LYS A 1 177 ? 11.466 20.654 12.184 1.00 46.28 177 LYS A C 1
ATOM 1455 O O . LYS A 1 177 ? 11.694 21.642 12.871 1.00 46.28 177 LYS A O 1
ATOM 1460 N N . TRP A 1 178 ? 10.321 20.490 11.512 1.00 46.34 178 TRP A N 1
ATOM 1461 C CA . TRP A 1 178 ? 9.289 21.536 11.405 1.00 46.34 178 TRP A CA 1
ATOM 1462 C C . TRP A 1 178 ? 7.859 21.074 11.745 1.00 46.34 178 TRP A C 1
ATOM 1464 O O . TRP A 1 178 ? 6.960 21.911 11.772 1.00 46.34 178 TRP A O 1
ATOM 1474 N N . GLY A 1 179 ? 7.618 19.774 11.991 1.00 50.94 179 GLY A N 1
ATOM 1475 C CA . GLY A 1 179 ? 6.257 19.214 11.943 1.00 50.94 179 GLY A CA 1
ATOM 1476 C C . GLY A 1 179 ? 5.845 18.164 12.985 1.00 50.94 179 GLY A C 1
ATOM 1477 O O . GLY A 1 179 ? 4.663 17.823 12.990 1.00 50.94 179 GLY A O 1
ATOM 1478 N N . GLU A 1 180 ? 6.732 17.669 13.870 1.00 49.69 180 GLU A N 1
ATOM 1479 C CA . GLU A 1 180 ? 6.379 16.612 14.855 1.00 49.69 180 GLU A CA 1
ATOM 1480 C C . GLU A 1 180 ? 5.146 16.999 15.689 1.00 49.69 180 GLU A C 1
ATOM 1482 O O . GLU A 1 180 ? 4.177 16.249 15.733 1.00 49.69 180 GLU A O 1
ATOM 1487 N N . GLY A 1 181 ? 5.139 18.189 16.300 1.00 54.88 181 GLY A N 1
ATOM 1488 C CA . GLY A 1 181 ? 4.022 18.618 17.146 1.00 54.88 181 GLY A CA 1
ATOM 1489 C C . GLY A 1 181 ? 2.705 18.735 16.378 1.00 54.88 181 GLY A C 1
ATOM 1490 O O . GLY A 1 181 ? 1.667 18.311 16.868 1.00 54.88 181 GLY A O 1
ATOM 1491 N N . LYS A 1 182 ? 2.748 19.250 15.147 1.00 58.19 182 LYS A N 1
ATOM 1492 C CA . LYS A 1 182 ? 1.548 19.551 14.361 1.00 58.19 182 LYS A CA 1
ATOM 1493 C C . LYS A 1 182 ? 0.879 18.291 13.804 1.00 58.19 182 LYS A C 1
ATOM 1495 O O . LYS A 1 182 ? -0.312 18.111 14.014 1.00 58.19 182 LYS A O 1
ATOM 1500 N N . VAL A 1 183 ? 1.635 17.388 13.169 1.00 58.69 183 VAL A N 1
ATOM 1501 C CA . VAL A 1 183 ? 1.076 16.132 12.621 1.00 58.69 183 VAL A CA 1
ATOM 1502 C C . VAL A 1 183 ? 0.578 15.223 13.741 1.00 58.69 183 VAL A C 1
ATOM 1504 O O . VAL A 1 183 ? -0.462 14.583 13.597 1.00 58.69 183 VAL A O 1
ATOM 1507 N N . LEU A 1 184 ? 1.302 15.178 14.865 1.00 59.62 184 LEU A N 1
ATOM 1508 C CA . LEU A 1 184 ? 0.874 14.401 16.019 1.00 59.62 184 LEU A CA 1
ATOM 1509 C C . LEU A 1 184 ? -0.411 14.979 16.623 1.00 59.62 184 LEU A C 1
ATOM 1511 O O . LEU A 1 184 ? -1.365 14.235 16.815 1.00 59.62 184 LEU A O 1
ATOM 1515 N N . VAL A 1 185 ? -0.479 16.288 16.869 1.00 63.59 185 VAL A N 1
ATOM 1516 C CA . VAL A 1 185 ? -1.699 16.926 17.386 1.00 63.59 185 VAL A CA 1
ATOM 1517 C C . VAL A 1 185 ? -2.877 16.713 16.436 1.00 63.59 185 VAL A C 1
ATOM 1519 O O . VAL A 1 185 ? -3.926 16.283 16.889 1.00 63.59 185 VAL A O 1
ATOM 1522 N N . GLU A 1 186 ? -2.698 16.888 15.128 1.00 64.69 186 GLU A N 1
ATOM 1523 C CA . GLU A 1 186 ? -3.779 16.729 14.144 1.00 64.69 186 GLU A CA 1
ATOM 1524 C C . GLU A 1 186 ? -4.269 15.278 14.029 1.00 64.69 186 GLU A C 1
ATOM 1526 O O . GLU A 1 186 ? -5.474 15.031 13.974 1.00 64.69 186 GLU A O 1
ATOM 1531 N N . MET A 1 187 ? -3.361 14.294 14.044 1.00 64.88 187 MET A N 1
ATOM 1532 C CA . MET A 1 187 ? -3.756 12.882 14.103 1.00 64.88 187 MET A CA 1
ATOM 1533 C C . MET A 1 187 ? -4.409 12.549 15.444 1.00 64.88 187 MET A C 1
ATOM 1535 O O . MET A 1 187 ? -5.385 11.807 15.473 1.00 64.88 187 MET A O 1
ATOM 1539 N N . ARG A 1 188 ? -3.936 13.123 16.555 1.00 64.62 188 ARG A N 1
ATOM 1540 C CA . ARG A 1 188 ? -4.551 12.928 17.872 1.00 64.62 188 ARG A CA 1
ATOM 1541 C C . ARG A 1 188 ? -5.971 13.458 17.878 1.00 64.62 188 ARG A C 1
ATOM 1543 O O . ARG A 1 188 ? -6.879 12.729 18.242 1.00 64.62 188 ARG A O 1
ATOM 1550 N N . GLU A 1 189 ? -6.154 14.701 17.451 1.00 66.75 189 GLU A N 1
ATOM 1551 C CA . GLU A 1 189 ? -7.447 15.370 17.361 1.00 66.75 189 GLU A CA 1
ATOM 1552 C C . GLU A 1 189 ? -8.399 14.609 16.448 1.00 66.75 189 GLU A C 1
ATOM 1554 O O . GLU A 1 189 ? -9.548 14.401 16.822 1.00 66.75 189 GLU A O 1
ATOM 1559 N N . LEU A 1 190 ? -7.925 14.124 15.296 1.00 65.81 190 LEU A N 1
ATOM 1560 C CA . LEU A 1 190 ? -8.720 13.270 14.422 1.00 65.81 190 LEU A CA 1
ATOM 1561 C C . LEU A 1 190 ? -9.169 11.998 15.145 1.00 65.81 190 LEU A C 1
ATOM 1563 O O . LEU A 1 190 ? -10.353 11.676 15.118 1.00 65.81 190 LEU A O 1
ATOM 1567 N N . PHE A 1 191 ? -8.249 11.268 15.775 1.00 65.12 191 PHE A N 1
ATOM 1568 C CA . PHE A 1 191 ? -8.583 10.041 16.495 1.00 65.12 191 PHE A CA 1
ATOM 1569 C C . PHE A 1 191 ? -9.548 10.330 17.657 1.00 65.12 191 PHE A C 1
ATOM 1571 O O . PHE A 1 191 ? -10.592 9.688 17.751 1.00 65.12 191 PHE A O 1
ATOM 1578 N N . CYS A 1 192 ? -9.281 11.348 18.477 1.00 64.50 192 CYS A N 1
ATOM 1579 C CA . CYS A 1 192 ? -10.178 11.793 19.544 1.00 64.50 192 CYS A CA 1
ATOM 1580 C C . CYS A 1 192 ? -11.570 12.169 19.004 1.00 64.50 192 CYS A C 1
ATOM 1582 O O . CYS A 1 192 ? -12.576 11.733 19.559 1.00 64.50 192 CYS A O 1
ATOM 1584 N N . ALA A 1 193 ? -11.648 12.911 17.894 1.00 65.44 193 ALA A N 1
ATOM 1585 C CA . ALA A 1 193 ? -12.909 13.304 17.262 1.00 65.44 193 ALA A CA 1
ATOM 1586 C C . ALA A 1 193 ? -13.664 12.117 16.639 1.00 65.44 193 ALA A C 1
ATOM 1588 O O . ALA A 1 193 ? -14.892 12.097 16.634 1.00 65.44 193 ALA A O 1
ATOM 1589 N N . ILE A 1 194 ? -12.948 11.121 16.109 1.00 64.25 194 ILE A N 1
ATOM 1590 C CA . ILE A 1 194 ? -13.533 9.904 15.531 1.00 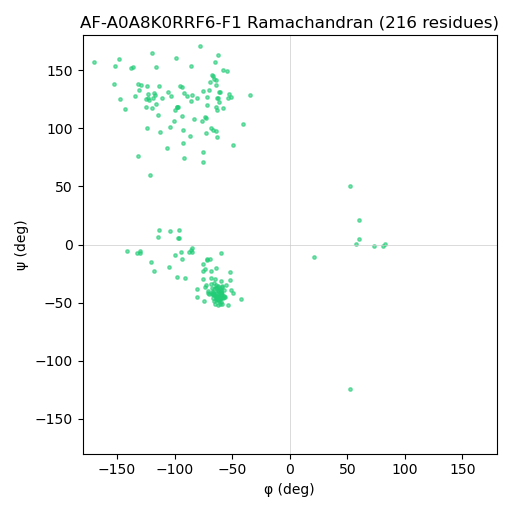64.25 194 ILE A CA 1
ATOM 1591 C C . ILE A 1 194 ? -14.121 8.998 16.617 1.00 64.25 194 ILE A C 1
ATOM 1593 O O . ILE A 1 194 ? -15.171 8.390 16.380 1.00 64.25 194 ILE A O 1
ATOM 1597 N N . PHE A 1 195 ? -13.441 8.870 17.761 1.00 57.88 195 PHE A N 1
ATOM 1598 C CA . PHE A 1 195 ? -13.780 7.884 18.790 1.00 57.88 195 PHE A CA 1
ATOM 1599 C C . PHE A 1 195 ? -14.622 8.430 19.937 1.00 57.88 195 PHE A C 1
ATOM 1601 O O . PHE A 1 195 ? -15.372 7.650 20.518 1.00 57.88 195 PHE A O 1
ATOM 1608 N N . GLY A 1 196 ? -14.534 9.724 20.263 1.00 51.88 196 GLY A N 1
ATOM 1609 C CA . GLY A 1 196 ? -15.315 10.366 21.330 1.00 51.88 196 GLY A CA 1
ATOM 1610 C C . GLY A 1 196 ? -15.158 9.757 22.735 1.00 51.88 196 GLY A C 1
ATOM 1611 O O . GLY A 1 196 ? -15.805 10.228 23.664 1.00 51.88 196 GLY A O 1
ATOM 1612 N N . LEU A 1 197 ? -14.339 8.710 22.898 1.00 45.41 197 LEU A N 1
ATOM 1613 C CA . LEU A 1 197 ? -14.160 7.919 24.112 1.00 45.41 197 LEU A CA 1
ATOM 1614 C C . LEU A 1 197 ? -12.746 7.316 24.168 1.00 45.41 197 LEU A C 1
ATOM 1616 O O . LEU A 1 197 ? -12.178 6.999 23.112 1.00 45.41 197 LEU A O 1
ATOM 1620 N N . PRO A 1 198 ? -12.228 7.041 25.379 1.00 49.22 198 PRO A N 1
ATOM 1621 C CA . PRO A 1 198 ? 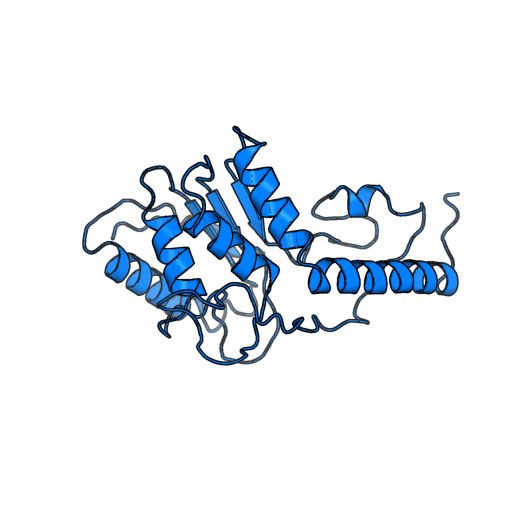-10.931 6.418 25.546 1.00 49.22 198 PRO A CA 1
ATOM 1622 C C . PRO A 1 198 ? -10.820 5.009 24.989 1.00 49.22 198 PRO A C 1
ATOM 1624 O O . PRO A 1 198 ? -11.475 4.074 25.447 1.00 49.22 198 PRO A O 1
ATOM 1627 N N . ARG A 1 199 ? -9.922 4.842 24.020 1.00 54.97 199 ARG A N 1
ATOM 1628 C CA . ARG A 1 199 ? -9.384 3.547 23.600 1.00 54.97 199 ARG A CA 1
ATOM 1629 C C . ARG A 1 199 ? -7.865 3.648 23.583 1.00 54.97 199 ARG A C 1
ATOM 1631 O O . ARG A 1 199 ? -7.313 4.649 23.125 1.00 54.97 199 ARG A O 1
ATOM 1638 N N . THR A 1 200 ? -7.193 2.616 24.082 1.00 53.16 200 THR A N 1
ATOM 1639 C CA . THR A 1 200 ? -5.735 2.516 24.004 1.00 53.16 200 THR A CA 1
ATOM 1640 C C . THR A 1 200 ? -5.354 2.177 22.570 1.00 53.16 200 THR A C 1
ATOM 1642 O O . THR A 1 200 ? -5.611 1.070 22.100 1.00 53.16 200 THR A O 1
ATOM 1645 N N . TRP A 1 201 ? -4.750 3.132 21.867 1.00 57.50 201 TRP A N 1
ATOM 1646 C CA . TRP A 1 201 ? -4.312 2.962 20.486 1.00 57.50 201 TRP A CA 1
ATOM 1647 C C . TRP A 1 201 ? -2.793 2.810 20.429 1.00 57.50 201 TRP A C 1
ATOM 1649 O O . TRP A 1 201 ? -2.043 3.618 20.983 1.00 57.50 201 TRP A O 1
ATOM 1659 N N . SER A 1 202 ? -2.314 1.794 19.704 1.00 55.38 202 SER A N 1
ATOM 1660 C CA . SER A 1 202 ? -0.911 1.748 19.295 1.00 55.38 202 SER A CA 1
ATOM 1661 C C . SER A 1 202 ? -0.757 2.517 17.989 1.00 55.38 202 SER A C 1
ATOM 1663 O O . SER A 1 202 ? -0.962 1.984 16.897 1.00 55.38 202 SER A O 1
ATOM 1665 N N . PHE A 1 203 ? -0.411 3.796 18.114 1.00 60.28 203 PHE A N 1
ATOM 1666 C CA . PHE A 1 203 ? -0.006 4.618 16.986 1.00 60.28 203 PHE A CA 1
ATOM 1667 C C . PHE A 1 203 ? 1.518 4.570 16.875 1.00 60.28 203 PHE A C 1
ATOM 1669 O O . PHE A 1 203 ? 2.248 5.049 17.743 1.00 60.28 203 PHE A O 1
ATOM 1676 N N . ARG A 1 204 ? 2.034 3.929 15.825 1.00 59.81 204 ARG A N 1
ATOM 1677 C CA . ARG A 1 204 ? 3.487 3.834 15.638 1.00 59.81 204 ARG A CA 1
ATOM 1678 C C . ARG A 1 204 ? 3.951 4.906 14.672 1.00 59.81 204 ARG A C 1
ATOM 1680 O O . ARG A 1 204 ? 3.564 4.907 13.504 1.00 59.81 204 ARG A O 1
ATOM 1687 N N . PHE A 1 205 ? 4.811 5.783 15.173 1.00 55.91 205 PHE A N 1
ATOM 1688 C CA . PHE A 1 205 ? 5.493 6.785 14.377 1.00 55.91 205 PHE A CA 1
ATOM 1689 C C . PHE A 1 205 ? 6.935 6.339 14.139 1.00 55.91 205 PHE A C 1
ATOM 1691 O O . PHE A 1 205 ? 7.652 5.999 15.081 1.00 55.91 205 PHE A O 1
ATOM 1698 N N . TRP A 1 206 ? 7.361 6.319 12.879 1.00 52.72 206 TRP A N 1
ATOM 1699 C CA . TRP A 1 206 ? 8.729 5.938 12.521 1.00 52.72 206 TRP A CA 1
ATOM 1700 C C . TRP A 1 206 ? 9.437 7.105 11.857 1.00 52.72 206 TRP A C 1
ATOM 1702 O O . TRP A 1 206 ? 8.916 7.664 10.892 1.00 52.72 206 TRP A O 1
ATOM 1712 N N . THR A 1 207 ? 10.644 7.408 12.328 1.00 51.59 207 THR A N 1
ATOM 1713 C CA . THR A 1 207 ? 11.598 8.267 11.621 1.00 51.59 207 THR A CA 1
ATOM 1714 C C . THR A 1 207 ? 12.820 7.438 11.265 1.00 51.59 207 THR A C 1
ATOM 1716 O O . THR A 1 207 ? 13.115 6.452 11.941 1.00 51.59 207 THR A O 1
ATOM 1719 N N . ASP A 1 208 ? 13.529 7.815 10.200 1.00 45.41 208 ASP A N 1
ATOM 1720 C CA . ASP A 1 208 ? 14.657 7.045 9.647 1.00 45.41 208 ASP A CA 1
ATOM 1721 C C . ASP A 1 208 ? 15.829 6.820 10.636 1.00 45.41 208 ASP A C 1
ATOM 1723 O O . ASP A 1 208 ? 16.762 6.080 10.340 1.00 45.41 208 ASP A O 1
ATOM 1727 N N . ASP A 1 209 ? 15.800 7.449 11.812 1.00 38.34 209 ASP A N 1
ATOM 1728 C CA . ASP A 1 209 ? 16.879 7.480 12.796 1.00 38.34 209 ASP A CA 1
ATOM 1729 C C . ASP A 1 209 ? 16.468 7.126 14.241 1.00 38.34 209 ASP A C 1
ATOM 1731 O O . ASP A 1 209 ? 17.358 6.992 15.083 1.00 38.34 209 ASP A O 1
ATOM 1735 N N . ARG A 1 210 ? 15.171 6.952 14.566 1.00 48.53 210 ARG A N 1
ATOM 1736 C CA . ARG A 1 210 ? 14.702 6.521 15.906 1.00 48.53 210 ARG A CA 1
ATOM 1737 C C . ARG A 1 210 ? 13.360 5.782 15.851 1.00 48.53 210 ARG A C 1
ATOM 1739 O O . ARG A 1 210 ? 12.405 6.242 15.231 1.00 48.53 210 ARG A O 1
ATOM 1746 N N . ASN A 1 211 ? 13.249 4.705 16.629 1.00 48.41 211 ASN A N 1
ATOM 1747 C CA . ASN A 1 211 ? 11.963 4.080 16.941 1.00 48.41 211 ASN A CA 1
ATOM 1748 C C . ASN A 1 211 ? 11.309 4.836 18.102 1.00 48.41 211 ASN A C 1
ATOM 1750 O O . ASN A 1 211 ? 11.752 4.708 19.243 1.00 48.41 211 ASN A O 1
ATOM 1754 N N . LYS A 1 212 ? 10.245 5.598 17.838 1.00 52.50 212 LYS A N 1
ATOM 1755 C CA . LYS A 1 212 ? 9.361 6.106 18.893 1.00 52.50 212 LYS A CA 1
ATOM 1756 C C . LYS A 1 212 ? 7.994 5.448 18.750 1.00 52.50 212 LYS A C 1
ATOM 1758 O O . LYS A 1 212 ? 7.144 5.889 17.984 1.00 52.50 212 LYS A O 1
ATOM 1763 N N . ASN A 1 213 ? 7.766 4.391 19.521 1.00 54.06 213 ASN A N 1
ATOM 1764 C CA . ASN A 1 213 ? 6.405 3.924 19.751 1.00 54.06 213 ASN A CA 1
ATOM 1765 C C . ASN A 1 213 ? 5.737 4.928 20.688 1.00 54.06 213 ASN A C 1
ATOM 1767 O O . ASN A 1 213 ? 6.099 4.997 21.860 1.00 54.06 213 ASN A O 1
ATOM 1771 N N . ILE A 1 214 ? 4.797 5.718 20.173 1.00 56.16 214 ILE A N 1
ATOM 1772 C CA . ILE A 1 214 ? 4.036 6.648 20.999 1.00 56.16 214 ILE A CA 1
ATOM 1773 C C . ILE A 1 214 ? 2.650 6.044 21.203 1.00 56.16 214 ILE A C 1
ATOM 1775 O O . ILE A 1 214 ? 1.807 6.064 20.315 1.00 56.16 214 ILE A O 1
ATOM 1779 N N . GLN A 1 215 ? 2.426 5.442 22.366 1.00 55.12 215 GLN A N 1
ATOM 1780 C CA . GLN A 1 215 ? 1.096 4.966 22.731 1.00 55.12 215 GLN A CA 1
ATOM 1781 C C . GLN A 1 215 ? 0.271 6.141 23.235 1.00 55.12 215 GLN A C 1
ATOM 1783 O O . GLN A 1 215 ? 0.705 6.845 24.147 1.00 55.12 215 GLN A O 1
ATOM 1788 N N . TRP A 1 216 ? -0.899 6.350 22.639 1.00 51.69 216 T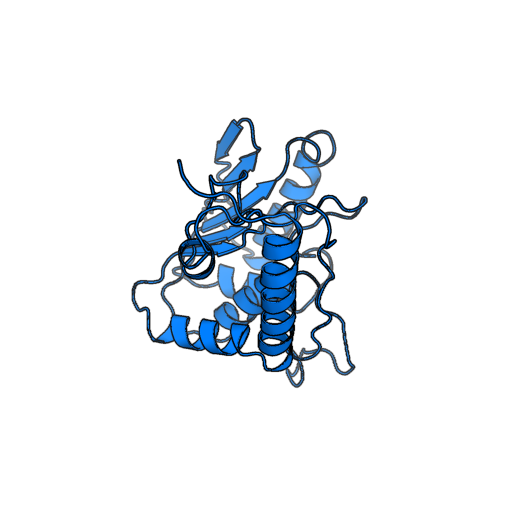RP A N 1
ATOM 1789 C CA . TRP A 1 216 ? -1.851 7.357 23.090 1.00 51.69 216 TRP A CA 1
ATOM 1790 C C . TRP A 1 216 ? -3.101 6.677 23.608 1.00 51.69 216 TRP A C 1
ATOM 1792 O O . TRP A 1 216 ? -3.648 5.767 22.982 1.00 51.69 216 TRP A O 1
ATOM 1802 N N . THR A 1 217 ? -3.569 7.181 24.736 1.00 50.00 217 THR A N 1
ATOM 1803 C CA . THR A 1 217 ? -4.920 6.941 25.218 1.00 50.00 217 THR A CA 1
ATOM 1804 C C . THR A 1 217 ? -5.713 8.181 24.825 1.00 50.00 217 THR A C 1
ATOM 1806 O O . THR A 1 217 ? -5.340 9.296 25.207 1.00 50.00 217 THR A O 1
ATOM 1809 N N . CYS A 1 218 ? -6.706 8.005 23.952 1.00 51.44 218 CYS A N 1
ATOM 1810 C CA . CYS A 1 218 ? -7.713 9.046 23.718 1.00 51.44 218 CYS A CA 1
ATOM 1811 C C . CYS A 1 218 ? -8.719 9.074 24.865 1.00 51.44 218 CYS A C 1
ATOM 1813 O O . CYS A 1 218 ? -8.589 8.196 25.740 1.00 51.44 218 CYS A O 1
#